Protein AF-A0A9D2MWC3-F1 (afdb_monomer)

Secondary structure (DSSP, 8-state):
-EEEEEEEEEETTEEEEEEEEEEEEEEEEETTEEEEEEEEEE-STTSPPTT----EEEETTTTEEEEGGGS-TTHHHHHHHHHHHHHHHHHHHHHHHHHHHHHHT-BTTB--HHHHHHHHHHHHHHHHHHHHIIIIIIHHHHHHHHHHHHHHHHHHTT-EEEEEEEEEEEEEEE-SSS-EEEEEEEEEEETTEEEEE--SS---GGG--TT-EEEEEEETTS-EEEPPPHHHHHHHHHHHHHHHHHHHHHHHHHHHHHHHHHHHHHHHHHHHHT-

Mean predicted aligned error: 12.88 Å

Structure (mmCIF, N/CA/C/O backbone):
data_AF-A0A9D2MWC3-F1
#
_entry.id   AF-A0A9D2MWC3-F1
#
loop_
_atom_site.group_PDB
_atom_site.id
_atom_site.type_symbol
_atom_site.label_atom_id
_atom_site.label_alt_id
_atom_site.label_comp_id
_atom_site.label_asym_id
_atom_site.label_entity_id
_atom_site.label_seq_id
_atom_site.pdbx_PDB_ins_code
_atom_site.Cartn_x
_atom_site.Cartn_y
_atom_site.Cartn_z
_atom_site.occupancy
_atom_site.B_iso_or_equiv
_atom_site.auth_seq_id
_atom_site.auth_comp_id
_atom_site.auth_asym_id
_atom_site.auth_atom_id
_atom_site.pdbx_PDB_model_num
ATOM 1 N N . MET A 1 1 ? 4.524 -9.991 21.545 1.00 63.03 1 MET A N 1
ATOM 2 C CA . MET A 1 1 ? 4.356 -8.546 21.293 1.00 63.03 1 MET A CA 1
ATOM 3 C C . MET A 1 1 ? 3.237 -8.062 22.177 1.00 63.03 1 MET A C 1
ATOM 5 O O . MET A 1 1 ? 2.115 -8.541 22.047 1.00 63.03 1 MET A O 1
ATOM 9 N N . GLU A 1 2 ? 3.573 -7.167 23.083 1.00 68.38 2 GLU A N 1
ATOM 10 C CA . GLU A 1 2 ? 2.651 -6.480 23.967 1.00 68.38 2 GLU A CA 1
ATOM 11 C C . GLU A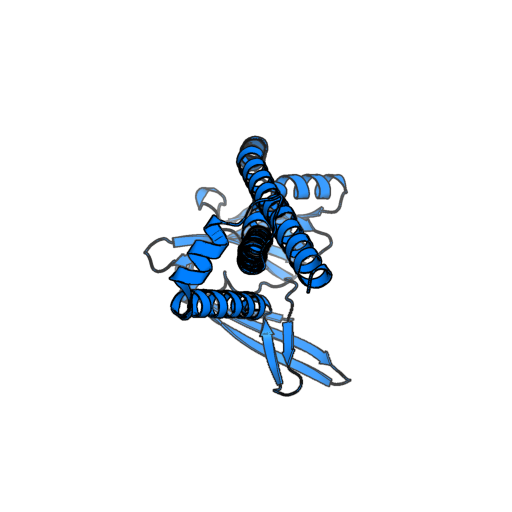 1 2 ? 2.556 -5.024 23.511 1.00 68.38 2 GLU A C 1
ATOM 13 O O . GLU A 1 2 ? 3.553 -4.422 23.114 1.00 68.38 2 GLU A O 1
ATOM 18 N N . VAL A 1 3 ? 1.337 -4.498 23.475 1.00 65.69 3 VAL A N 1
ATOM 19 C CA . VAL A 1 3 ? 1.057 -3.121 23.069 1.00 65.69 3 VAL A CA 1
ATOM 20 C C . VAL A 1 3 ? 0.290 -2.484 24.210 1.00 65.69 3 VAL A C 1
ATOM 22 O O . VAL A 1 3 ? -0.799 -2.949 24.552 1.00 65.69 3 VAL A O 1
ATOM 25 N N . GLU A 1 4 ? 0.866 -1.441 24.786 1.00 73.06 4 GLU A N 1
ATOM 26 C CA . GLU A 1 4 ? 0.263 -0.635 25.838 1.00 73.06 4 GLU A CA 1
ATOM 27 C C . GLU A 1 4 ? -0.046 0.750 25.277 1.00 73.06 4 GLU A C 1
ATOM 29 O O . GLU A 1 4 ? 0.846 1.465 24.826 1.00 73.06 4 GLU A O 1
ATOM 34 N N . THR A 1 5 ? -1.314 1.147 25.301 1.00 72.06 5 THR A N 1
ATOM 35 C CA . THR A 1 5 ? -1.744 2.477 24.855 1.00 72.06 5 THR A CA 1
ATOM 36 C C . THR A 1 5 ? -2.038 3.356 26.062 1.00 72.06 5 THR A C 1
ATOM 38 O O . THR A 1 5 ? -2.938 3.047 26.848 1.00 72.06 5 THR A O 1
ATOM 41 N N . ARG A 1 6 ? -1.329 4.477 26.193 1.00 75.62 6 ARG A N 1
ATOM 42 C CA . ARG A 1 6 ? -1.665 5.548 27.129 1.00 75.62 6 ARG A CA 1
ATOM 43 C C . ARG A 1 6 ? -2.612 6.517 26.427 1.00 75.62 6 ARG A C 1
ATOM 45 O O . ARG A 1 6 ? -2.217 7.233 25.513 1.00 75.62 6 ARG A O 1
ATOM 52 N N . LYS A 1 7 ? -3.867 6.518 26.870 1.00 78.25 7 LYS A N 1
ATOM 53 C CA . LYS A 1 7 ? -4.942 7.335 26.302 1.00 78.25 7 LYS A CA 1
ATOM 54 C C . LYS A 1 7 ? -5.104 8.628 27.080 1.00 78.25 7 LYS A C 1
ATOM 56 O O . LYS A 1 7 ? -5.228 8.589 28.306 1.00 78.25 7 LYS A O 1
ATOM 61 N N . THR A 1 8 ? -5.201 9.734 26.360 1.00 77.62 8 THR A N 1
ATOM 62 C CA . THR A 1 8 ? -5.578 11.028 26.926 1.00 77.62 8 THR A CA 1
ATOM 63 C C . THR A 1 8 ? -6.985 11.375 26.452 1.00 77.62 8 THR A C 1
ATOM 65 O O . THR A 1 8 ? -7.224 11.572 25.264 1.00 77.62 8 THR A O 1
ATOM 68 N N . TRP A 1 9 ? -7.940 11.399 27.382 1.00 74.75 9 TRP A N 1
ATOM 69 C CA . TRP A 1 9 ? -9.335 11.720 27.083 1.00 74.75 9 TRP A CA 1
ATOM 70 C C . TRP A 1 9 ? -9.514 13.235 27.010 1.00 74.75 9 TRP A C 1
ATOM 72 O O . TRP A 1 9 ? -9.138 13.940 27.946 1.00 74.75 9 TRP A O 1
ATOM 82 N N . SER A 1 10 ? -10.086 13.720 25.908 1.00 72.81 10 SER A N 1
ATOM 83 C CA . SER A 1 10 ? -10.536 15.112 25.799 1.00 72.81 10 SER A CA 1
ATOM 84 C C . SER A 1 10 ? -11.928 15.272 26.411 1.00 72.81 10 SER A C 1
ATOM 86 O O . SER A 1 10 ? -12.158 16.217 27.154 1.00 72.81 10 SER A O 1
ATOM 88 N N . ASP A 1 11 ? -12.822 14.310 26.149 1.00 77.94 11 ASP A N 1
ATOM 89 C CA . ASP A 1 11 ? -14.201 14.265 26.654 1.00 77.94 11 ASP A CA 1
ATOM 90 C C . ASP A 1 11 ? -14.565 12.843 27.116 1.00 77.94 11 ASP A C 1
ATOM 92 O O . ASP A 1 11 ? -13.809 11.895 26.903 1.00 77.94 11 ASP A O 1
ATOM 96 N N . SER A 1 12 ? -15.768 12.651 27.674 1.00 71.06 12 SER A N 1
ATOM 97 C CA . SER A 1 12 ? -16.275 11.337 28.113 1.00 71.06 12 SER A CA 1
ATOM 98 C C . SER A 1 12 ? -16.374 10.284 27.001 1.00 71.06 12 SER A C 1
ATOM 100 O O . SER A 1 12 ? -16.433 9.093 27.293 1.00 71.06 12 SER A O 1
ATOM 102 N N . THR A 1 13 ? -16.389 10.708 25.735 1.00 73.00 13 THR A N 1
ATOM 103 C CA . THR A 1 13 ? -16.504 9.830 24.561 1.00 73.00 13 THR A CA 1
ATOM 104 C C . THR A 1 13 ? -15.378 10.014 23.547 1.00 73.00 13 THR A C 1
ATOM 106 O O . THR A 1 13 ? -15.418 9.368 22.500 1.00 73.00 13 THR A O 1
ATOM 109 N N . THR A 1 14 ? -14.406 10.894 23.809 1.00 75.62 14 THR A N 1
ATOM 110 C CA . THR A 1 14 ? -13.428 11.337 22.803 1.00 75.62 14 THR A CA 1
ATOM 111 C C . THR A 1 14 ? -12.004 11.284 23.354 1.00 75.62 14 THR A C 1
ATOM 113 O O . THR A 1 14 ? -11.703 11.898 24.378 1.00 75.62 14 THR A O 1
ATOM 116 N N . ILE A 1 15 ? -11.126 10.568 22.656 1.00 79.94 15 ILE A N 1
ATOM 117 C CA . ILE A 1 15 ? -9.692 10.443 22.936 1.00 79.94 15 ILE A CA 1
ATOM 118 C C . ILE A 1 15 ? -8.931 11.345 21.967 1.00 79.94 15 ILE A C 1
ATOM 120 O O . ILE A 1 15 ? -9.164 11.283 20.762 1.00 79.94 15 ILE A O 1
ATOM 124 N N . ASP A 1 16 ? -8.013 12.146 22.496 1.00 77.56 16 ASP A N 1
ATOM 125 C CA . ASP A 1 16 ? -7.098 12.980 21.717 1.00 77.56 16 ASP A CA 1
ATOM 126 C C . ASP A 1 16 ? -5.868 12.139 21.329 1.00 77.56 16 ASP A C 1
ATOM 128 O O . ASP A 1 16 ? -5.108 11.698 22.202 1.00 77.56 16 ASP A O 1
ATOM 132 N N . ASP A 1 17 ? -5.705 11.857 20.034 1.00 76.88 17 ASP A N 1
ATOM 133 C CA . ASP A 1 17 ? -4.592 11.064 19.500 1.00 76.88 17 ASP A CA 1
ATOM 134 C C . ASP A 1 17 ? -3.254 11.782 19.702 1.00 76.88 17 ASP A C 1
ATOM 136 O O . ASP A 1 17 ? -2.291 11.158 20.140 1.00 76.88 17 ASP A O 1
ATOM 140 N N . ASP A 1 18 ? -3.206 13.098 19.484 1.00 71.94 18 ASP A N 1
ATOM 141 C CA . ASP A 1 18 ? -1.968 13.887 19.505 1.00 71.94 18 ASP A CA 1
ATOM 142 C C . ASP A 1 18 ? -1.357 13.955 20.914 1.00 71.94 18 ASP A C 1
ATOM 144 O O . ASP A 1 18 ? -0.142 14.092 21.083 1.00 71.94 18 ASP A O 1
ATOM 148 N N . ARG A 1 19 ? -2.197 13.809 21.945 1.00 72.31 19 ARG A N 1
ATOM 149 C CA . ARG A 1 19 ? -1.785 13.731 23.358 1.00 72.31 19 ARG A CA 1
ATOM 150 C C . ARG A 1 19 ? -1.676 12.307 23.897 1.00 72.31 19 ARG A C 1
ATOM 152 O O . ARG A 1 19 ? -1.378 12.132 25.084 1.00 72.31 19 ARG A O 1
ATOM 159 N N . SER A 1 20 ? -1.957 11.299 23.082 1.00 73.94 20 SER A N 1
ATOM 160 C CA . SER A 1 20 ? -1.870 9.892 23.469 1.00 73.94 20 SER A CA 1
ATOM 161 C C . SER A 1 20 ? -0.531 9.285 23.036 1.00 73.94 20 SER A C 1
ATOM 163 O O . SER A 1 20 ? 0.134 9.785 22.131 1.00 73.94 20 SER A O 1
ATOM 165 N N . SER A 1 21 ? -0.101 8.200 23.681 1.00 72.75 21 SER A N 1
ATOM 166 C CA . SER A 1 21 ? 1.115 7.476 23.283 1.00 72.75 21 SER A CA 1
ATOM 167 C C . SER A 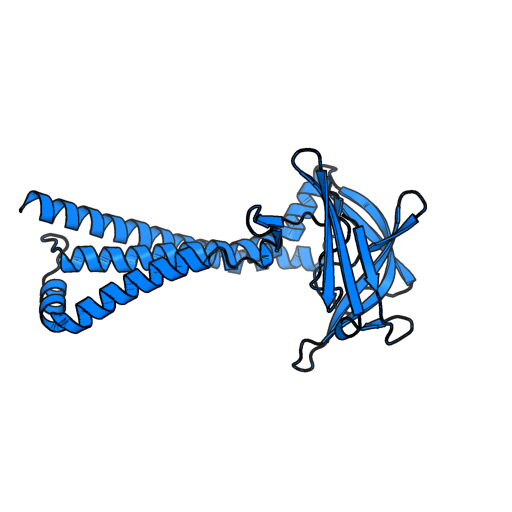1 21 ? 0.894 5.969 23.249 1.00 72.75 21 SER A C 1
ATOM 169 O O . SER A 1 21 ? 0.097 5.417 24.010 1.00 72.75 21 SER A O 1
ATOM 171 N N . THR A 1 22 ? 1.598 5.288 22.347 1.00 74.50 22 THR A N 1
ATOM 172 C CA . THR A 1 22 ? 1.550 3.828 22.216 1.00 74.50 22 THR A CA 1
ATOM 173 C C . THR A 1 22 ? 2.933 3.253 22.442 1.00 74.50 22 THR A C 1
ATOM 175 O O . THR A 1 22 ? 3.876 3.540 21.704 1.00 74.50 22 THR A O 1
ATOM 178 N N . CYS A 1 23 ? 3.060 2.411 23.458 1.00 71.06 23 CYS A N 1
ATOM 179 C CA . CYS A 1 23 ? 4.273 1.676 23.747 1.00 71.06 23 CYS A CA 1
ATOM 180 C C . CYS A 1 23 ? 4.154 0.257 23.196 1.00 71.06 23 CYS A C 1
ATOM 182 O O . CYS A 1 23 ? 3.228 -0.480 23.536 1.00 71.06 23 CYS A O 1
ATOM 184 N N . VAL A 1 24 ? 5.097 -0.133 22.343 1.00 72.12 24 VAL A N 1
ATOM 185 C CA . VAL A 1 24 ? 5.172 -1.491 21.806 1.00 72.12 24 VAL A CA 1
ATOM 186 C C . VAL A 1 24 ? 6.387 -2.176 22.407 1.00 72.12 24 VAL A C 1
ATOM 188 O O . VAL A 1 24 ? 7.522 -1.729 22.213 1.00 72.12 24 VAL A O 1
ATOM 191 N N . THR A 1 25 ? 6.135 -3.281 23.102 1.00 72.56 25 THR A N 1
ATOM 192 C CA . THR A 1 25 ? 7.156 -4.180 23.632 1.00 72.56 25 THR A CA 1
ATOM 193 C C . THR A 1 25 ? 7.148 -5.466 22.814 1.00 72.56 25 THR A C 1
ATOM 195 O O . THR A 1 25 ? 6.154 -6.192 22.728 1.00 72.56 25 THR A O 1
ATOM 198 N N . TRP A 1 26 ? 8.263 -5.766 22.165 1.00 70.06 26 TRP A N 1
ATOM 199 C CA . TRP A 1 26 ? 8.443 -6.981 21.392 1.00 70.06 26 TRP A CA 1
ATOM 200 C C . TRP A 1 26 ? 9.476 -7.867 22.054 1.00 70.06 26 TRP A C 1
ATOM 202 O O . TRP A 1 26 ? 10.582 -7.431 22.337 1.00 70.06 26 TRP A O 1
ATOM 212 N N . GLU A 1 27 ? 9.122 -9.125 22.252 1.00 74.06 27 GLU A N 1
ATOM 213 C CA . GLU A 1 27 ? 10.033 -10.140 22.746 1.00 74.06 27 GLU A CA 1
ATOM 214 C C . GLU A 1 27 ? 10.082 -11.251 21.713 1.00 74.06 27 GLU A C 1
ATOM 216 O O . GLU A 1 27 ? 9.030 -11.774 21.325 1.00 74.06 27 GLU A O 1
ATOM 221 N N . ALA A 1 28 ? 11.280 -11.612 21.258 1.00 71.44 28 ALA A N 1
ATOM 222 C CA . ALA A 1 28 ? 11.434 -12.852 20.516 1.00 71.44 28 ALA A CA 1
ATOM 223 C C . ALA A 1 28 ? 12.742 -13.574 20.813 1.00 71.44 28 ALA A C 1
ATOM 225 O O . ALA A 1 28 ? 13.774 -12.946 21.070 1.00 71.44 28 ALA A O 1
ATOM 226 N N . PRO A 1 29 ? 12.709 -14.911 20.722 1.00 71.25 29 PRO A N 1
ATOM 227 C CA . PRO A 1 29 ? 13.905 -15.719 20.812 1.00 71.25 29 PRO A CA 1
ATOM 228 C C . PRO A 1 29 ? 14.756 -15.554 19.546 1.00 71.25 29 PRO A C 1
ATOM 230 O O . PRO A 1 29 ? 14.305 -15.801 18.429 1.00 71.25 29 PRO A O 1
ATOM 233 N N . TRP A 1 30 ? 16.022 -15.190 19.726 1.00 70.31 30 TRP A N 1
ATOM 234 C CA . TRP A 1 30 ? 17.039 -15.147 18.682 1.00 70.31 30 TRP A CA 1
ATOM 235 C C . TRP A 1 30 ? 18.310 -15.841 19.171 1.00 70.31 30 TRP A C 1
ATOM 237 O O . TRP A 1 30 ? 18.898 -15.443 20.176 1.00 70.31 30 TRP A O 1
ATOM 247 N N . LYS A 1 31 ? 18.736 -16.902 18.469 1.00 71.50 31 LYS A N 1
ATOM 248 C CA . LYS A 1 31 ? 19.941 -17.698 18.792 1.00 71.50 31 LYS A CA 1
ATOM 249 C C . LYS A 1 31 ? 20.064 -18.066 20.287 1.00 71.50 31 LYS A C 1
ATOM 251 O O . LYS A 1 31 ? 21.125 -17.920 20.884 1.00 71.50 31 LYS A O 1
ATOM 256 N N . GLY A 1 32 ? 18.966 -18.517 20.902 1.00 72.81 32 GLY A N 1
ATOM 257 C CA . GLY A 1 32 ? 18.942 -18.944 22.309 1.00 72.81 32 GLY A CA 1
ATOM 258 C C . GLY A 1 32 ? 18.886 -17.814 23.347 1.00 72.81 32 GLY A C 1
ATOM 259 O O . GLY A 1 32 ? 18.995 -18.093 24.536 1.00 72.81 32 GLY A O 1
ATOM 260 N N . ARG A 1 33 ? 18.704 -16.551 22.932 1.00 70.12 33 ARG A N 1
ATOM 261 C CA . ARG A 1 33 ? 18.474 -15.399 23.821 1.00 70.12 33 ARG A CA 1
ATOM 262 C C . ARG A 1 33 ? 17.134 -14.745 23.506 1.00 70.12 33 ARG A C 1
ATOM 264 O O . ARG A 1 33 ? 16.781 -14.618 22.338 1.00 70.12 33 ARG A O 1
ATOM 271 N N . THR A 1 34 ? 16.405 -14.299 24.520 1.00 73.44 34 THR A N 1
ATOM 272 C CA . THR A 1 34 ? 15.185 -13.505 24.323 1.00 73.44 34 THR A CA 1
ATOM 273 C C . THR A 1 34 ? 15.583 -12.043 24.156 1.00 73.44 34 THR A C 1
ATOM 275 O O . THR A 1 34 ? 16.140 -11.446 25.074 1.00 73.44 34 THR A O 1
ATOM 278 N N . LEU A 1 35 ? 15.356 -11.478 22.972 1.00 67.94 35 LEU A N 1
ATOM 279 C CA . LEU A 1 35 ? 15.577 -10.058 22.713 1.00 67.94 35 LEU A CA 1
ATOM 280 C C . LEU A 1 35 ? 14.282 -9.304 23.004 1.00 67.94 35 LEU A C 1
ATOM 282 O O . LEU A 1 35 ? 13.276 -9.549 22.339 1.00 67.94 35 LEU A O 1
ATOM 286 N N . SER A 1 36 ? 14.325 -8.406 23.989 1.00 67.62 36 SER A N 1
ATOM 287 C CA . SER A 1 36 ? 13.240 -7.483 24.319 1.00 67.62 36 SER A CA 1
ATOM 288 C C . SER A 1 36 ? 13.510 -6.112 23.701 1.00 67.62 36 SER A C 1
ATOM 290 O O . SER A 1 36 ? 14.534 -5.485 23.981 1.00 67.62 36 SER A O 1
ATOM 292 N N . PHE A 1 37 ? 12.582 -5.619 22.895 1.00 71.75 37 PHE A N 1
ATOM 293 C CA . PHE A 1 37 ? 12.629 -4.308 22.268 1.00 71.75 37 PHE A CA 1
ATOM 294 C C . PHE A 1 37 ? 11.430 -3.487 22.722 1.00 71.75 37 PHE A C 1
ATOM 296 O O . PHE A 1 37 ? 10.298 -3.940 22.596 1.00 71.75 37 PHE A O 1
ATOM 303 N N . ARG A 1 38 ? 11.666 -2.273 23.218 1.00 74.75 38 ARG A N 1
ATOM 304 C CA . ARG A 1 38 ? 10.608 -1.339 23.615 1.00 74.75 38 ARG A CA 1
ATOM 305 C C . ARG A 1 38 ? 10.746 -0.057 22.807 1.00 74.75 38 ARG A C 1
ATOM 307 O O . ARG A 1 38 ? 11.829 0.526 22.783 1.00 74.75 38 ARG A O 1
ATOM 314 N N . LYS A 1 39 ? 9.672 0.378 22.150 1.00 73.50 39 LYS A N 1
ATOM 315 C CA . LYS A 1 39 ? 9.615 1.680 21.468 1.00 73.50 39 LYS A CA 1
ATOM 316 C C . LYS A 1 39 ? 8.298 2.360 21.781 1.00 73.50 39 LYS A C 1
ATOM 318 O O . LYS A 1 39 ? 7.235 1.747 21.696 1.00 73.50 39 LYS A O 1
ATOM 323 N N . GLU A 1 40 ? 8.401 3.617 22.180 1.00 72.19 40 GLU A N 1
ATOM 324 C CA . GLU A 1 40 ? 7.258 4.492 22.378 1.00 72.19 40 GLU A CA 1
ATOM 325 C C . GLU A 1 40 ? 7.043 5.309 21.111 1.00 72.19 40 GLU A C 1
ATOM 327 O O . GLU A 1 40 ? 7.990 5.853 20.535 1.00 72.19 40 GLU A O 1
ATOM 332 N N . TYR A 1 41 ? 5.796 5.349 20.670 1.00 71.00 41 TYR A N 1
ATOM 333 C CA . TYR A 1 41 ? 5.369 6.110 19.519 1.00 71.00 41 TYR A CA 1
ATOM 334 C C . TYR A 1 41 ? 4.359 7.182 19.954 1.00 71.00 41 TYR A C 1
ATOM 336 O O . TYR A 1 41 ? 3.486 6.888 20.780 1.00 71.00 41 TYR A O 1
ATOM 344 N N . PRO A 1 42 ? 4.450 8.409 19.410 1.00 70.31 42 PRO A N 1
ATOM 345 C CA . PRO A 1 42 ? 3.431 9.431 19.619 1.00 70.31 42 PRO A CA 1
ATOM 346 C C . PRO A 1 42 ? 2.156 9.049 18.857 1.00 70.31 42 PRO A C 1
ATOM 348 O O . PRO A 1 42 ? 2.231 8.656 17.691 1.00 70.31 42 PRO A O 1
ATOM 351 N N . GLY A 1 43 ? 1.002 9.137 19.514 1.00 70.31 43 GLY A N 1
ATOM 352 C CA . GLY A 1 43 ? -0.296 8.760 18.960 1.00 70.31 43 GLY A CA 1
ATOM 353 C C . GLY A 1 43 ? -0.686 7.293 19.143 1.00 70.31 43 GLY A C 1
ATOM 354 O O . GLY A 1 43 ? 0.076 6.447 19.626 1.00 70.31 43 GLY A O 1
ATOM 355 N N . ILE A 1 44 ? -1.910 6.978 18.746 1.00 69.00 44 ILE A N 1
ATOM 356 C CA . ILE A 1 44 ? -2.530 5.648 18.752 1.00 69.00 44 ILE A CA 1
ATOM 357 C C . ILE A 1 44 ? -2.841 5.212 17.317 1.00 69.00 44 ILE A C 1
ATOM 359 O O . ILE A 1 44 ? -2.544 4.075 16.954 1.00 69.00 44 ILE A O 1
ATOM 363 N N . VAL A 1 45 ? -3.379 6.104 16.481 1.00 67.50 45 VAL A N 1
ATOM 364 C CA . VAL A 1 45 ? -3.931 5.757 15.156 1.00 67.50 45 VAL A CA 1
ATOM 365 C C . VAL A 1 45 ? -2.882 5.229 14.173 1.00 67.50 45 VAL A C 1
ATOM 367 O O . VAL A 1 45 ? -3.123 4.248 13.471 1.00 67.50 45 VAL A O 1
ATOM 370 N N . GLU A 1 46 ? -1.721 5.880 14.079 1.00 64.81 46 GLU A N 1
ATOM 371 C CA . GLU A 1 46 ? -0.678 5.494 13.110 1.00 64.81 46 GLU A CA 1
ATOM 372 C C . GLU A 1 46 ? 0.241 4.376 13.603 1.00 64.81 46 GLU A C 1
ATOM 374 O O . GLU A 1 46 ? 1.070 3.865 12.835 1.00 64.81 46 GLU A O 1
ATOM 379 N N . ASN A 1 47 ? 0.072 3.990 14.866 1.00 67.62 47 ASN A N 1
ATOM 380 C CA . ASN A 1 47 ? 0.952 3.080 15.569 1.00 67.62 47 ASN A CA 1
ATOM 381 C C . ASN A 1 47 ? 0.392 1.661 15.598 1.00 67.62 47 ASN A C 1
ATOM 383 O O . ASN A 1 47 ? -0.799 1.441 15.375 1.00 67.62 47 ASN A O 1
ATOM 387 N N . PRO A 1 48 ? 1.260 0.662 15.815 1.00 62.31 48 PRO A N 1
ATOM 388 C CA . PRO A 1 48 ? 0.848 -0.716 15.653 1.00 62.31 48 PRO A CA 1
ATOM 389 C C . PRO A 1 48 ? -0.159 -1.135 16.722 1.00 62.31 48 PRO A C 1
ATOM 391 O O . PRO A 1 48 ? 0.097 -0.971 17.916 1.00 62.31 48 PRO A O 1
ATOM 394 N N . ALA A 1 49 ? -1.273 -1.728 16.293 1.00 63.47 49 ALA A N 1
ATOM 395 C CA . ALA A 1 49 ? -2.306 -2.211 17.195 1.00 63.47 49 ALA A CA 1
ATOM 396 C C . ALA A 1 49 ? -2.025 -3.647 17.664 1.00 63.47 49 ALA A C 1
ATOM 398 O O . ALA A 1 49 ? -1.258 -4.418 17.070 1.00 63.47 49 ALA A O 1
ATOM 399 N N . LYS A 1 50 ? -2.682 -4.044 18.756 1.00 62.19 50 LYS A N 1
ATOM 400 C CA . LYS A 1 50 ? -2.601 -5.410 19.278 1.00 62.19 50 LYS A CA 1
ATOM 401 C C . LYS A 1 50 ? -3.158 -6.399 18.242 1.00 62.19 50 LYS A C 1
ATOM 403 O O . LYS A 1 50 ? -4.309 -6.292 17.838 1.00 62.19 50 LYS A O 1
ATOM 408 N N . GLY A 1 51 ? -2.340 -7.372 17.830 1.00 55.94 51 GLY A N 1
ATOM 409 C CA . GLY A 1 51 ? -2.702 -8.380 16.819 1.00 55.94 51 GLY A CA 1
ATOM 410 C C . GLY A 1 51 ? -2.184 -8.096 15.404 1.00 55.94 51 GLY A C 1
ATOM 411 O O . GLY A 1 51 ? -2.279 -8.972 14.538 1.00 55.94 51 GLY A O 1
ATOM 412 N N . ASP A 1 52 ? -1.572 -6.933 15.162 1.00 59.94 52 ASP A N 1
ATOM 413 C CA . ASP A 1 52 ? -0.960 -6.646 13.867 1.00 59.94 52 ASP A CA 1
ATOM 414 C C . ASP A 1 52 ? 0.299 -7.485 13.625 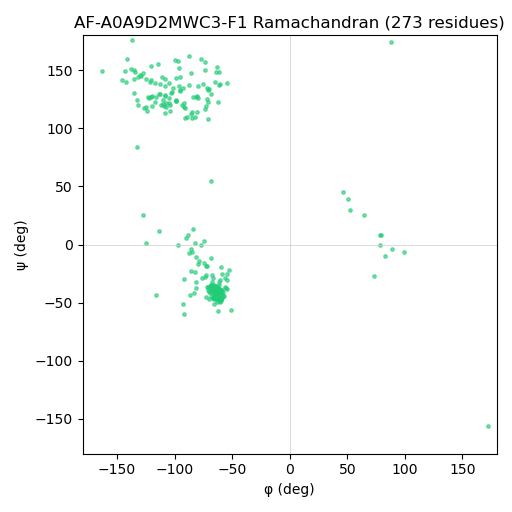1.00 59.94 52 ASP A C 1
ATOM 416 O O . ASP A 1 52 ? 1.192 -7.607 14.467 1.00 59.94 52 ASP A O 1
ATOM 420 N N . ARG A 1 53 ? 0.389 -8.061 12.420 1.00 58.38 53 ARG A N 1
ATOM 421 C CA . ARG A 1 53 ? 1.618 -8.701 11.939 1.00 58.38 53 ARG A CA 1
ATOM 422 C C . ARG A 1 53 ? 2.510 -7.644 11.323 1.00 58.38 53 ARG A C 1
ATOM 424 O O . ARG A 1 53 ? 2.238 -7.155 10.228 1.00 58.38 53 ARG A O 1
ATOM 431 N N . ILE A 1 54 ? 3.588 -7.345 12.024 1.00 62.69 54 ILE A N 1
ATOM 432 C CA . ILE A 1 54 ? 4.536 -6.316 11.643 1.00 62.69 54 ILE A CA 1
ATOM 433 C C . ILE A 1 54 ? 5.821 -6.985 11.177 1.00 62.69 54 ILE A C 1
ATOM 435 O O . ILE A 1 54 ? 6.400 -7.802 11.893 1.00 62.69 54 ILE A O 1
ATOM 439 N N . SER A 1 55 ? 6.289 -6.618 9.988 1.00 59.88 55 SER A N 1
ATOM 440 C CA . SER A 1 55 ? 7.614 -7.027 9.538 1.00 59.88 55 SER A CA 1
ATOM 441 C C . SER A 1 55 ? 8.667 -6.117 10.168 1.00 59.88 55 SER A C 1
ATOM 443 O O . SER A 1 55 ? 8.706 -4.916 9.889 1.00 59.88 55 SER A O 1
ATOM 445 N N . LEU A 1 56 ? 9.504 -6.697 11.023 1.00 64.44 56 LEU A N 1
ATOM 446 C CA . LEU A 1 56 ? 10.635 -6.029 11.659 1.00 64.44 56 LEU A CA 1
ATOM 447 C C . LEU A 1 56 ? 11.903 -6.327 10.867 1.00 64.44 56 LEU A C 1
ATOM 449 O O . LEU A 1 56 ? 12.142 -7.470 10.475 1.00 64.44 56 LEU A O 1
ATOM 453 N N . LEU A 1 57 ? 12.712 -5.298 10.646 1.00 66.56 57 LEU A N 1
ATOM 454 C CA . LEU A 1 57 ? 14.043 -5.437 10.080 1.00 66.56 57 LEU A CA 1
ATOM 455 C C . LEU A 1 57 ? 15.040 -5.276 11.227 1.00 66.56 57 LEU A C 1
ATOM 457 O O . LEU A 1 57 ? 15.090 -4.223 11.862 1.00 66.56 57 LEU A O 1
ATOM 461 N N . TYR A 1 58 ? 15.774 -6.344 11.528 1.00 68.56 58 TYR A N 1
ATOM 462 C CA . TYR A 1 58 ? 16.769 -6.374 12.595 1.00 68.56 58 TYR A CA 1
ATOM 463 C C . TYR A 1 58 ? 18.169 -6.377 11.986 1.00 68.56 58 TYR A C 1
ATOM 465 O O . TYR A 1 58 ? 18.496 -7.270 11.205 1.00 68.56 58 TYR A O 1
ATOM 473 N N . ASP A 1 59 ? 18.977 -5.382 12.345 1.00 72.38 59 ASP A N 1
ATOM 474 C CA . ASP A 1 59 ? 20.399 -5.324 12.026 1.00 72.38 59 ASP A CA 1
ATOM 475 C C . ASP A 1 59 ? 21.203 -5.975 13.171 1.00 72.38 59 ASP A C 1
ATOM 477 O O . ASP A 1 59 ? 21.303 -5.401 14.265 1.00 72.38 59 ASP A O 1
ATOM 481 N N . PRO A 1 60 ? 21.781 -7.169 12.943 1.00 62.09 60 PRO A N 1
ATOM 482 C CA . PRO A 1 60 ? 22.503 -7.910 13.969 1.00 62.09 60 PRO A CA 1
ATOM 483 C C . PRO A 1 60 ? 23.859 -7.290 14.329 1.00 62.09 60 PRO A C 1
ATOM 485 O O . PRO A 1 60 ? 24.390 -7.617 15.387 1.00 62.09 60 PRO A O 1
ATOM 488 N N . VAL A 1 61 ? 24.430 -6.423 13.483 1.00 69.94 61 VAL A N 1
ATOM 489 C CA . VAL A 1 61 ? 25.750 -5.814 13.728 1.00 69.94 61 VAL A CA 1
ATOM 490 C C . VAL A 1 61 ? 25.603 -4.555 14.581 1.00 69.94 61 VAL A C 1
ATOM 492 O O . VAL A 1 61 ? 26.341 -4.369 15.546 1.00 69.94 61 VAL A O 1
ATOM 495 N N . GLY A 1 62 ? 24.612 -3.714 14.272 1.00 65.88 62 GLY A N 1
ATOM 496 C CA . GLY A 1 62 ? 24.344 -2.477 15.009 1.00 65.88 62 GLY A CA 1
ATOM 497 C C . GLY A 1 62 ? 23.428 -2.623 16.229 1.00 65.88 62 GLY A C 1
ATOM 498 O O . GLY A 1 62 ? 23.236 -1.644 16.947 1.00 65.88 62 GLY A O 1
ATOM 499 N N . SER A 1 63 ? 22.819 -3.798 16.452 1.00 63.22 63 SER A N 1
ATOM 500 C CA . SER A 1 63 ? 21.709 -3.994 17.410 1.00 63.22 63 SER A CA 1
ATOM 501 C C . SER A 1 63 ? 20.555 -3.002 17.209 1.00 63.22 63 SER A C 1
ATOM 503 O O . SER A 1 63 ? 19.856 -2.628 18.152 1.00 63.22 63 SER A O 1
ATOM 505 N N . ARG A 1 64 ? 20.354 -2.561 15.964 1.00 65.00 64 ARG A N 1
ATOM 506 C CA . ARG A 1 64 ? 19.280 -1.644 15.585 1.00 65.00 64 ARG A CA 1
ATOM 507 C C . ARG A 1 64 ? 18.138 -2.443 14.993 1.00 65.00 64 ARG A C 1
ATOM 509 O O . ARG A 1 64 ? 18.343 -3.411 14.268 1.00 65.00 64 ARG A O 1
ATOM 516 N N . TRP A 1 65 ? 16.925 -2.018 15.284 1.00 66.50 65 TRP A N 1
ATOM 517 C CA . TRP A 1 65 ? 15.733 -2.579 14.680 1.00 66.50 65 TRP A CA 1
ATOM 518 C C . TRP A 1 65 ? 14.856 -1.437 14.188 1.00 66.50 65 TRP A C 1
ATOM 520 O O . TRP A 1 65 ? 14.802 -0.368 14.798 1.00 66.50 65 TRP A O 1
ATOM 530 N N . ALA A 1 66 ? 14.200 -1.658 13.058 1.00 62.31 66 ALA A N 1
ATOM 531 C CA . ALA A 1 66 ? 13.263 -0.715 12.476 1.00 62.31 66 ALA A CA 1
ATOM 532 C C . ALA A 1 66 ? 12.035 -1.468 11.969 1.00 62.31 66 ALA A C 1
ATOM 534 O O . ALA A 1 66 ? 12.109 -2.636 11.568 1.00 62.31 66 ALA A O 1
ATOM 535 N N . LEU A 1 67 ? 10.891 -0.791 11.961 1.00 63.06 67 LEU A N 1
ATOM 536 C CA . LEU A 1 67 ? 9.731 -1.290 11.232 1.00 63.06 67 LEU A CA 1
ATOM 537 C C . LEU A 1 67 ? 10.069 -1.290 9.738 1.00 63.06 67 LEU A C 1
ATOM 539 O O . LEU A 1 67 ? 10.627 -0.312 9.248 1.00 63.06 67 LEU A O 1
ATOM 543 N N . TRP A 1 68 ? 9.677 -2.312 8.969 1.00 58.88 68 TRP A N 1
ATOM 544 C CA . TRP A 1 68 ? 9.859 -2.259 7.506 1.00 58.88 68 TRP A CA 1
ATOM 545 C C . TRP A 1 68 ? 9.208 -0.992 6.930 1.00 58.88 68 TRP A C 1
ATOM 547 O O . TRP A 1 68 ? 9.804 -0.325 6.096 1.00 58.88 68 TRP A O 1
ATOM 557 N N . LYS A 1 69 ? 8.045 -0.573 7.447 1.00 56.91 69 LYS A N 1
ATOM 558 C CA . LYS A 1 69 ? 7.382 0.681 7.044 1.00 56.91 69 LYS A CA 1
ATOM 559 C C . LYS A 1 69 ? 8.273 1.929 7.218 1.00 56.91 69 LYS A C 1
ATOM 561 O O . LYS A 1 69 ? 8.117 2.879 6.461 1.00 56.91 69 LYS A O 1
ATOM 566 N N . GLU A 1 70 ? 9.211 1.918 8.168 1.00 54.66 70 GLU A N 1
ATOM 567 C CA . GLU A 1 70 ? 10.201 2.989 8.382 1.00 54.66 70 GLU A CA 1
ATOM 568 C C . GLU A 1 70 ? 11.408 2.866 7.431 1.00 54.66 70 GLU A C 1
ATOM 570 O O . GLU A 1 70 ? 12.070 3.858 7.123 1.00 54.66 70 GLU A O 1
ATOM 575 N N . VAL A 1 71 ? 11.688 1.665 6.917 1.00 57.31 71 VAL A N 1
ATOM 576 C CA . VAL A 1 71 ? 12.775 1.421 5.967 1.00 57.31 71 VAL A CA 1
ATOM 577 C C . VAL A 1 71 ? 12.306 1.773 4.558 1.00 57.31 71 VAL A C 1
ATOM 579 O O . VAL A 1 71 ? 11.512 1.069 3.927 1.00 57.31 71 VAL A O 1
ATOM 582 N N . ARG A 1 72 ? 12.864 2.863 4.029 1.00 60.94 72 ARG A N 1
ATOM 583 C CA . ARG A 1 72 ? 12.674 3.368 2.662 1.00 60.94 72 ARG A CA 1
ATOM 584 C C . ARG A 1 72 ? 13.303 2.445 1.594 1.00 60.94 72 ARG A C 1
ATOM 586 O O . ARG A 1 72 ? 14.101 2.881 0.776 1.00 60.94 72 ARG A O 1
ATOM 593 N N . SER A 1 73 ? 12.938 1.163 1.585 1.00 60.62 73 SER A N 1
ATOM 594 C CA . SER A 1 73 ? 13.530 0.084 0.765 1.00 60.62 73 SER A CA 1
ATOM 595 C C . SER A 1 73 ? 13.561 0.348 -0.747 1.00 60.62 73 SER A C 1
ATOM 597 O O . SER A 1 73 ? 14.427 -0.165 -1.446 1.00 60.62 73 SER A O 1
ATOM 599 N N . LEU A 1 74 ? 12.661 1.187 -1.260 1.00 67.31 74 LEU A N 1
ATOM 600 C CA . LEU A 1 74 ? 12.614 1.547 -2.678 1.00 67.31 74 LEU A CA 1
ATOM 601 C C . LEU A 1 74 ? 13.664 2.596 -3.080 1.00 67.31 74 LEU A C 1
ATOM 603 O O . LEU A 1 74 ? 13.914 2.762 -4.270 1.00 67.31 74 LEU A O 1
ATOM 607 N N . TRP A 1 75 ? 14.302 3.293 -2.131 1.00 71.69 75 TRP A N 1
ATOM 608 C CA . TRP A 1 75 ? 15.279 4.349 -2.434 1.00 71.69 75 TRP A CA 1
ATOM 609 C C . TRP A 1 75 ? 16.482 3.857 -3.223 1.00 71.69 75 TRP A C 1
ATOM 611 O O . TRP A 1 75 ? 17.012 4.610 -4.028 1.00 71.69 75 TRP A O 1
ATOM 621 N N . THR A 1 76 ? 16.893 2.604 -3.045 1.00 72.19 76 THR A N 1
ATOM 622 C CA . THR A 1 76 ? 17.986 2.032 -3.834 1.00 72.19 76 THR A CA 1
ATOM 623 C C . THR A 1 76 ? 17.615 1.958 -5.317 1.00 72.19 76 THR A C 1
ATOM 625 O O . THR A 1 76 ? 18.426 2.318 -6.162 1.00 72.19 76 THR A O 1
ATOM 628 N N . VAL A 1 77 ? 16.375 1.574 -5.643 1.00 72.31 77 VAL A N 1
ATOM 629 C CA . VAL A 1 77 ? 15.875 1.531 -7.030 1.00 72.31 77 VAL A CA 1
ATOM 630 C C . VAL A 1 77 ? 15.781 2.942 -7.611 1.00 72.31 77 VAL A C 1
ATOM 632 O O . VAL A 1 77 ? 16.267 3.189 -8.713 1.00 72.31 77 VAL A O 1
ATOM 635 N N . TRP A 1 78 ? 15.224 3.886 -6.846 1.00 76.62 78 TRP A N 1
ATOM 636 C CA . TRP A 1 78 ? 15.151 5.293 -7.253 1.00 76.62 78 TRP A CA 1
ATOM 637 C C . TRP A 1 78 ? 16.537 5.924 -7.425 1.00 76.62 78 TRP A C 1
ATOM 639 O O . TRP A 1 78 ? 16.739 6.695 -8.357 1.00 76.62 78 TRP A O 1
ATOM 649 N N . GLY A 1 79 ? 17.498 5.569 -6.571 1.00 81.56 79 GLY A N 1
ATOM 650 C CA . GLY A 1 79 ? 18.875 6.051 -6.630 1.00 81.56 79 GLY A CA 1
ATOM 651 C C . GLY A 1 79 ? 19.611 5.566 -7.876 1.00 81.56 79 GLY A C 1
ATOM 652 O O . GLY A 1 79 ? 20.223 6.375 -8.567 1.00 81.56 79 GLY A O 1
ATOM 653 N N . TRP A 1 80 ? 19.498 4.277 -8.216 1.00 78.38 80 TRP A N 1
ATOM 654 C CA . TRP A 1 80 ? 20.068 3.739 -9.457 1.00 78.38 80 TRP A CA 1
ATOM 655 C C . TRP A 1 80 ? 19.445 4.365 -10.703 1.00 78.38 80 TRP A C 1
ATOM 657 O O . TRP A 1 80 ? 20.161 4.713 -11.640 1.00 78.38 80 TRP A O 1
ATOM 667 N N . PHE A 1 81 ? 18.125 4.557 -10.702 1.00 78.62 81 PHE A N 1
ATOM 668 C CA . PHE A 1 81 ? 17.443 5.224 -11.806 1.00 78.62 81 PHE A CA 1
ATOM 669 C C . PHE A 1 81 ? 17.871 6.693 -11.942 1.00 78.62 81 PHE A C 1
ATOM 671 O O . PHE A 1 81 ? 18.186 7.142 -13.040 1.00 78.62 81 PHE A O 1
ATOM 678 N N . ALA A 1 82 ? 17.964 7.429 -10.831 1.00 80.25 82 ALA A N 1
ATOM 679 C CA . ALA A 1 82 ? 18.437 8.812 -10.825 1.00 80.25 82 ALA A CA 1
ATOM 680 C C . ALA A 1 82 ? 19.884 8.932 -11.325 1.00 80.25 82 ALA A C 1
ATOM 682 O O . ALA A 1 82 ? 20.189 9.853 -12.080 1.00 80.25 82 ALA A O 1
ATOM 683 N N . LEU A 1 83 ? 20.758 7.988 -10.960 1.00 84.38 83 LEU A N 1
ATOM 684 C CA . LEU A 1 83 ? 22.130 7.930 -11.464 1.00 84.38 83 LEU A CA 1
ATOM 685 C C . LEU A 1 83 ? 22.160 7.727 -12.984 1.00 84.38 83 LEU A C 1
ATOM 687 O O . LEU A 1 83 ? 22.868 8.444 -13.684 1.00 84.38 83 LEU A O 1
ATOM 691 N N . LEU A 1 84 ? 21.368 6.785 -13.496 1.00 81.75 84 LEU A N 1
ATOM 692 C CA . LEU A 1 84 ? 21.271 6.488 -14.924 1.00 81.75 84 LEU A CA 1
ATOM 693 C C . LEU A 1 84 ? 20.720 7.685 -15.722 1.00 81.75 84 LEU A C 1
ATOM 695 O O . LEU A 1 84 ? 21.284 8.042 -16.757 1.00 81.75 84 LEU A O 1
ATOM 699 N N . CYS A 1 85 ? 19.705 8.378 -15.200 1.00 79.31 85 CYS A N 1
ATOM 700 C CA . CYS A 1 85 ? 19.228 9.645 -15.763 1.00 79.31 85 CYS A CA 1
ATOM 701 C C . CYS A 1 85 ? 20.291 10.753 -15.698 1.00 79.31 85 CYS A C 1
ATOM 703 O O . CYS A 1 85 ? 20.422 11.529 -16.640 1.00 79.31 85 CYS A O 1
ATOM 705 N N . GLY A 1 86 ? 21.064 10.824 -14.610 1.00 78.38 86 GLY A N 1
ATOM 706 C CA . GLY A 1 86 ? 22.148 11.792 -14.443 1.00 78.38 86 GLY A CA 1
ATOM 707 C C . GLY A 1 86 ? 23.277 11.590 -15.452 1.00 78.38 86 GLY A C 1
ATOM 708 O O . GLY A 1 86 ? 23.727 12.557 -16.062 1.00 78.38 86 GLY A O 1
ATOM 709 N N . ILE A 1 87 ? 23.684 10.339 -15.687 1.00 80.62 87 ILE A N 1
ATOM 710 C CA . ILE A 1 87 ? 24.674 9.982 -16.714 1.00 80.62 87 ILE A CA 1
ATOM 711 C C . ILE A 1 87 ? 24.158 10.381 -18.098 1.00 80.62 87 ILE A C 1
ATOM 713 O O . ILE A 1 87 ? 24.875 11.038 -18.846 1.00 80.62 87 ILE A O 1
ATOM 717 N N . ALA A 1 88 ? 22.900 10.063 -18.414 1.00 76.31 88 ALA A N 1
ATOM 718 C CA . ALA A 1 88 ? 22.296 10.444 -19.686 1.00 76.31 88 ALA A CA 1
ATOM 719 C C . ALA A 1 88 ? 22.257 11.969 -19.878 1.00 76.31 88 ALA A C 1
ATOM 721 O O . ALA A 1 88 ? 22.688 12.470 -20.915 1.00 76.31 88 ALA A O 1
ATOM 722 N N . ALA A 1 89 ? 21.797 12.718 -18.871 1.00 78.50 89 ALA A N 1
ATOM 723 C CA . ALA A 1 89 ? 21.757 14.179 -18.910 1.00 78.50 89 ALA A CA 1
ATOM 724 C C . ALA A 1 89 ? 23.156 14.789 -19.087 1.00 78.50 89 ALA A C 1
ATOM 726 O O . ALA A 1 89 ? 23.324 15.738 -19.851 1.00 78.50 89 ALA A O 1
ATOM 727 N N . PHE A 1 90 ? 24.169 14.217 -18.434 1.00 77.75 90 PHE A N 1
ATOM 728 C CA . PHE A 1 90 ? 25.560 14.636 -18.588 1.00 77.75 90 PHE A CA 1
ATOM 729 C C . PHE A 1 90 ? 26.101 14.350 -19.998 1.00 77.75 90 PHE A C 1
ATOM 731 O O . PHE A 1 90 ? 26.759 15.204 -20.591 1.00 77.75 90 PHE A O 1
ATOM 738 N N . SER A 1 91 ? 25.769 13.197 -20.586 1.00 74.88 91 SER A N 1
ATOM 739 C CA . SER A 1 91 ? 26.111 12.878 -21.979 1.00 74.88 91 SER A CA 1
ATOM 740 C C . SER A 1 91 ? 25.451 13.838 -22.975 1.00 74.88 91 SER A C 1
ATOM 742 O O . SER A 1 91 ? 26.135 14.334 -23.871 1.00 74.88 91 SER A O 1
ATOM 744 N N . PHE A 1 92 ? 24.166 14.164 -22.787 1.00 74.12 92 PHE A N 1
ATOM 745 C CA . PHE A 1 92 ? 23.464 15.179 -23.586 1.00 74.12 92 PHE A CA 1
ATOM 746 C C . PHE A 1 92 ? 24.067 16.577 -23.421 1.00 74.12 92 PHE A C 1
ATOM 748 O O . PHE A 1 92 ? 24.121 17.334 -24.385 1.00 74.12 92 PHE A O 1
ATOM 755 N N . PHE A 1 93 ? 24.541 16.922 -22.224 1.00 75.38 93 PHE A N 1
ATOM 756 C CA . PHE A 1 93 ? 25.188 18.208 -21.977 1.00 75.38 93 PHE A CA 1
ATOM 757 C C . PHE A 1 93 ? 26.526 18.338 -22.719 1.00 75.38 93 PHE A C 1
ATOM 759 O O . PHE A 1 93 ? 26.820 19.399 -23.262 1.00 75.38 93 PHE A O 1
ATOM 766 N N . LEU A 1 94 ? 27.322 17.265 -22.775 1.00 76.69 94 LEU A N 1
ATOM 767 C CA . LEU A 1 94 ? 28.638 17.285 -23.420 1.00 76.69 94 LEU A CA 1
ATOM 768 C C . LEU A 1 94 ? 28.589 17.118 -24.948 1.00 76.69 94 LEU A C 1
ATOM 770 O O . LEU A 1 94 ? 29.372 17.759 -25.639 1.00 76.69 94 LEU A O 1
ATOM 774 N N . HIS A 1 95 ? 27.686 16.282 -25.475 1.00 74.88 95 HIS A N 1
ATOM 775 C CA . HIS A 1 95 ? 27.660 15.892 -26.899 1.00 74.88 95 HIS A CA 1
ATOM 776 C C . HIS A 1 95 ? 26.287 16.117 -27.556 1.00 74.88 95 HIS A C 1
ATOM 778 O O . HIS A 1 95 ? 25.920 15.443 -28.516 1.00 74.88 95 HIS A O 1
ATOM 784 N N . GLY A 1 96 ? 25.487 17.054 -27.039 1.00 70.31 96 GLY A N 1
ATOM 785 C CA . GLY A 1 96 ? 24.074 17.204 -27.405 1.00 70.31 96 GLY A CA 1
ATOM 786 C C . GLY A 1 96 ? 23.797 17.390 -28.899 1.00 70.31 96 GLY A C 1
ATOM 787 O O . GLY A 1 96 ? 22.819 16.843 -29.392 1.00 70.31 96 GLY A O 1
ATOM 788 N N . GLN A 1 97 ? 24.656 18.106 -29.631 1.00 72.31 97 GLN A N 1
ATOM 789 C CA . GLN A 1 97 ? 24.508 18.303 -31.082 1.00 72.31 97 GLN A CA 1
ATOM 790 C C . GLN A 1 97 ? 24.743 17.004 -31.869 1.00 72.31 97 GLN A C 1
ATOM 792 O O . GLN A 1 97 ? 23.938 16.670 -32.729 1.00 72.31 97 GLN A O 1
ATOM 797 N N . GLU A 1 98 ? 25.789 16.245 -31.531 1.00 71.38 98 GLU A N 1
ATOM 798 C CA . GLU A 1 98 ? 26.129 14.964 -32.173 1.00 71.38 98 GLU A CA 1
ATOM 799 C C . GLU A 1 98 ? 25.109 13.867 -31.846 1.00 71.38 98 GLU A C 1
ATOM 801 O O . GLU A 1 98 ? 24.774 13.030 -32.682 1.00 71.38 98 GLU A O 1
ATOM 806 N N . ILE A 1 99 ? 24.573 13.885 -30.624 1.00 66.94 99 ILE A N 1
ATOM 807 C CA . ILE A 1 99 ? 23.512 12.967 -30.204 1.00 66.94 99 ILE A CA 1
ATOM 808 C C . ILE A 1 99 ? 22.190 13.324 -30.894 1.00 66.94 99 ILE A C 1
ATOM 810 O O . ILE A 1 99 ? 21.440 12.423 -31.254 1.00 66.94 99 ILE A O 1
ATOM 814 N N . LEU A 1 100 ? 21.894 14.611 -31.106 1.00 69.38 100 LEU A N 1
ATOM 815 C CA . LEU A 1 100 ? 20.671 15.053 -31.781 1.00 69.38 100 LEU A CA 1
ATOM 816 C C . LEU A 1 100 ? 20.689 14.719 -33.277 1.00 69.38 100 LEU A C 1
ATOM 818 O O . LEU A 1 100 ? 19.675 14.264 -33.802 1.00 69.38 100 LEU A O 1
ATOM 822 N N . THR A 1 101 ? 21.828 14.899 -33.952 1.00 67.69 101 THR A N 1
ATOM 823 C CA . THR A 1 101 ? 21.986 14.478 -35.352 1.00 67.69 101 THR A CA 1
ATOM 824 C C . THR A 1 101 ? 21.902 12.960 -35.475 1.00 67.69 101 THR A C 1
ATOM 826 O O . THR A 1 101 ? 21.139 12.465 -36.299 1.00 67.69 101 THR A O 1
ATOM 829 N N . ALA A 1 102 ? 22.557 12.215 -34.579 1.00 67.50 102 ALA A N 1
ATOM 830 C CA . ALA A 1 102 ? 22.414 1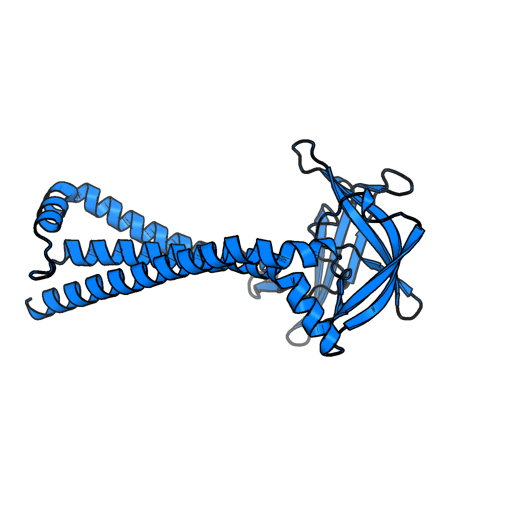0.763 -34.531 1.00 67.50 102 ALA A CA 1
ATOM 831 C C . ALA A 1 102 ? 20.965 10.325 -34.238 1.00 67.50 102 ALA A C 1
ATOM 833 O O . ALA A 1 102 ? 20.476 9.386 -34.854 1.00 67.50 102 ALA A O 1
ATOM 834 N N . LEU A 1 103 ? 20.230 10.998 -33.348 1.00 65.19 103 LEU A N 1
ATOM 835 C CA . LEU A 1 103 ? 18.810 10.692 -33.127 1.00 65.19 103 LEU A CA 1
ATOM 836 C C . LEU A 1 103 ? 17.943 11.012 -34.352 1.00 65.19 103 LEU A C 1
ATOM 838 O O . LEU A 1 103 ? 16.975 10.298 -34.595 1.00 65.19 103 LEU A O 1
ATOM 842 N N . SER A 1 104 ? 18.270 12.061 -35.111 1.00 66.94 104 SER A N 1
ATOM 843 C CA . SER A 1 104 ? 17.551 12.424 -36.340 1.00 66.94 104 SER A CA 1
ATOM 844 C C . SER A 1 104 ? 17.734 11.389 -37.452 1.00 66.94 104 SER A C 1
ATOM 846 O O . SER A 1 104 ? 16.813 11.173 -38.235 1.00 66.94 104 SER A O 1
ATOM 848 N N . ASP A 1 105 ? 18.896 10.738 -37.499 1.00 66.25 105 ASP A N 1
ATOM 849 C CA . ASP A 1 105 ? 19.203 9.675 -38.463 1.00 66.25 105 ASP A CA 1
ATOM 850 C C . ASP A 1 105 ? 18.721 8.288 -37.996 1.00 66.25 105 ASP A C 1
ATOM 852 O O . ASP A 1 105 ? 18.847 7.300 -38.724 1.00 66.25 105 ASP A O 1
ATOM 856 N N . TYR A 1 106 ? 18.163 8.182 -36.782 1.00 61.34 106 TYR A N 1
ATOM 857 C CA . TYR A 1 106 ? 17.653 6.921 -36.252 1.00 61.34 106 TYR A CA 1
ATOM 858 C C . TYR A 1 106 ? 16.369 6.508 -36.980 1.00 61.34 106 TYR A C 1
ATOM 860 O O . TYR A 1 106 ? 15.292 7.070 -36.773 1.00 61.34 106 TYR A O 1
ATOM 868 N N . THR A 1 107 ? 16.475 5.470 -37.807 1.00 62.38 107 THR A N 1
ATOM 869 C CA . THR A 1 107 ? 15.341 4.813 -38.465 1.00 62.38 107 THR A CA 1
ATOM 870 C C . THR A 1 107 ? 15.290 3.345 -38.054 1.00 62.38 107 THR A C 1
ATOM 872 O O . THR A 1 107 ? 16.310 2.748 -37.715 1.00 62.38 107 THR A O 1
ATOM 875 N N . VAL A 1 108 ? 14.099 2.737 -38.082 1.00 57.28 108 VAL A N 1
ATOM 876 C CA . VAL A 1 108 ? 13.909 1.315 -37.719 1.00 57.28 108 VAL A CA 1
ATOM 877 C C . VAL A 1 108 ? 14.758 0.382 -38.600 1.00 57.28 108 VAL A C 1
ATOM 879 O O . VAL A 1 108 ? 15.122 -0.706 -38.167 1.00 57.28 108 VAL A O 1
ATOM 882 N N . GLU A 1 109 ? 15.109 0.821 -39.811 1.00 61.75 109 GLU A N 1
ATOM 883 C CA . GLU A 1 109 ? 15.905 0.062 -40.781 1.00 61.75 109 GLU A CA 1
ATOM 884 C C . GLU A 1 109 ? 17.425 0.210 -40.585 1.00 61.75 109 GLU A C 1
ATOM 886 O O . GLU A 1 109 ? 18.171 -0.686 -40.974 1.00 61.75 109 GLU A O 1
ATOM 891 N N . VAL A 1 110 ? 17.899 1.292 -39.947 1.00 65.31 110 VAL A N 1
ATOM 892 C CA . VAL A 1 110 ? 19.326 1.529 -39.662 1.00 65.31 110 VAL A CA 1
ATOM 893 C C . VAL A 1 110 ? 19.491 1.947 -38.195 1.00 65.31 110 VAL A C 1
ATOM 895 O O . VAL A 1 110 ? 19.538 3.141 -37.881 1.00 65.31 110 VAL A O 1
ATOM 898 N N . PRO A 1 111 ? 19.556 0.984 -37.258 1.00 67.31 111 PRO A N 1
ATOM 899 C CA . PRO A 1 111 ? 19.679 1.311 -35.850 1.00 67.31 111 PRO A CA 1
ATOM 900 C C . PRO A 1 111 ? 21.082 1.847 -35.546 1.00 67.31 111 PRO A C 1
ATOM 902 O O . PRO A 1 111 ? 22.095 1.276 -35.952 1.00 67.31 111 PRO A O 1
ATOM 905 N N . ASN A 1 112 ? 21.136 2.940 -34.787 1.00 76.06 112 ASN A N 1
ATOM 906 C CA . ASN A 1 112 ? 22.372 3.519 -34.279 1.00 76.06 112 ASN A CA 1
ATOM 907 C C . ASN A 1 112 ? 22.442 3.424 -32.749 1.00 76.06 112 ASN A C 1
ATOM 909 O O . ASN A 1 112 ? 21.427 3.331 -32.052 1.00 76.06 112 ASN A O 1
ATOM 913 N N . LEU A 1 113 ? 23.668 3.435 -32.223 1.00 74.44 113 LEU A N 1
ATOM 914 C CA . LEU A 1 113 ? 23.921 3.264 -30.795 1.00 74.44 113 LEU A CA 1
ATOM 915 C C . LEU A 1 113 ? 23.265 4.369 -29.936 1.00 74.44 113 LEU A C 1
ATOM 917 O O . LEU A 1 113 ? 22.651 4.023 -28.925 1.00 74.44 113 LEU A O 1
ATOM 921 N N . PRO A 1 114 ? 23.305 5.667 -30.312 1.00 76.25 114 PRO A N 1
ATOM 922 C CA . PRO A 1 114 ? 22.657 6.724 -29.530 1.00 76.25 114 PRO A CA 1
ATOM 923 C C . PRO A 1 114 ? 21.130 6.580 -29.460 1.00 76.25 114 PRO A C 1
ATOM 925 O O . PRO A 1 114 ? 20.553 6.732 -28.383 1.00 76.25 114 PRO A O 1
ATOM 928 N N . GLY A 1 115 ? 20.474 6.224 -30.569 1.00 73.81 115 GLY A N 1
ATOM 929 C CA . GLY A 1 115 ? 19.032 5.977 -30.620 1.00 73.81 115 GLY A CA 1
ATOM 930 C C . GLY A 1 115 ? 18.620 4.724 -29.844 1.00 73.81 115 GLY A C 1
ATOM 931 O O . GLY A 1 115 ? 17.632 4.753 -29.106 1.00 73.81 115 GLY A O 1
ATOM 932 N N . ALA A 1 116 ? 19.415 3.651 -29.913 1.00 79.19 116 ALA A N 1
ATOM 933 C CA . ALA A 1 116 ? 19.194 2.441 -29.120 1.00 79.19 116 ALA A CA 1
ATOM 934 C C . ALA A 1 116 ? 19.329 2.708 -27.609 1.00 79.19 116 ALA A C 1
ATOM 936 O O . ALA A 1 116 ? 18.481 2.278 -26.824 1.00 79.19 116 ALA A O 1
ATOM 937 N N . LEU A 1 117 ? 20.344 3.475 -27.193 1.00 79.31 117 LEU A N 1
ATOM 938 C CA . LEU A 1 117 ? 20.514 3.892 -25.797 1.00 79.31 117 LEU A CA 1
ATOM 939 C C . LEU A 1 117 ? 19.364 4.795 -25.331 1.00 79.31 117 LEU A C 1
ATOM 941 O O . LEU A 1 117 ? 18.842 4.592 -24.236 1.00 79.31 117 LEU A O 1
ATOM 945 N N . PHE A 1 118 ? 18.912 5.736 -26.164 1.00 80.62 118 PHE A N 1
ATOM 946 C CA . PHE A 1 118 ? 17.764 6.592 -25.858 1.00 80.62 118 PHE A CA 1
ATOM 947 C C . PHE A 1 118 ? 16.465 5.790 -25.675 1.00 80.62 118 PHE A C 1
ATOM 949 O O . PHE A 1 118 ? 15.755 5.982 -24.683 1.00 80.62 118 PHE A O 1
ATOM 956 N N . CYS A 1 119 ? 16.191 4.827 -26.561 1.00 80.06 119 CYS A N 1
ATOM 957 C CA . CYS A 1 119 ? 15.070 3.896 -26.403 1.00 80.06 119 CYS A CA 1
ATOM 958 C C . CYS A 1 119 ? 15.197 3.076 -25.110 1.00 80.06 119 CYS A C 1
ATOM 960 O O . CYS A 1 119 ? 14.214 2.891 -24.393 1.00 80.06 119 CYS A O 1
ATOM 962 N N . GLY A 1 120 ? 16.413 2.649 -24.757 1.00 82.12 120 GLY A N 1
ATOM 963 C CA . GLY A 1 120 ? 16.685 1.919 -23.518 1.00 82.12 120 GLY A CA 1
ATOM 964 C C . GLY A 1 120 ? 16.380 2.744 -22.267 1.00 82.12 120 GLY A C 1
ATOM 965 O O . GLY A 1 120 ? 15.746 2.241 -21.338 1.00 82.12 120 GLY A O 1
ATOM 966 N N . LEU A 1 121 ? 16.758 4.027 -22.262 1.00 83.50 121 LEU A N 1
ATOM 967 C CA . LEU A 1 121 ? 16.458 4.968 -21.177 1.00 83.50 121 LEU A CA 1
ATOM 968 C C . LEU A 1 121 ? 14.948 5.201 -21.024 1.00 83.50 121 LEU A C 1
ATOM 970 O O . LEU A 1 121 ? 14.426 5.134 -19.908 1.00 83.50 121 LEU A O 1
ATOM 974 N N . LEU A 1 122 ? 14.231 5.425 -22.131 1.00 83.12 122 LEU A N 1
ATOM 975 C CA . LEU A 1 122 ? 12.772 5.579 -22.118 1.00 83.12 122 LEU A CA 1
ATOM 976 C C . LEU A 1 122 ? 12.069 4.302 -21.643 1.00 83.12 122 LEU A C 1
ATOM 978 O O . LEU A 1 122 ? 11.151 4.372 -20.822 1.00 83.12 122 LEU A O 1
ATOM 982 N N . GLY A 1 123 ? 12.526 3.136 -22.105 1.00 84.75 123 GLY A N 1
ATOM 983 C CA . GLY A 1 123 ? 12.015 1.836 -21.680 1.00 84.75 123 GLY A CA 1
ATOM 984 C C . GLY A 1 123 ? 12.240 1.575 -20.190 1.00 84.75 123 GLY A C 1
ATOM 985 O O . GLY A 1 123 ? 11.309 1.180 -19.486 1.00 84.75 123 GLY A O 1
ATOM 986 N N . ALA A 1 124 ? 13.435 1.882 -19.677 1.00 83.94 124 ALA A N 1
ATOM 987 C CA . ALA A 1 124 ? 13.743 1.805 -18.250 1.00 83.94 124 ALA A CA 1
ATOM 988 C C . ALA A 1 124 ? 12.873 2.768 -17.424 1.00 83.94 124 ALA A C 1
ATOM 990 O O . ALA A 1 124 ? 12.342 2.375 -16.384 1.00 83.94 124 ALA A O 1
ATOM 991 N N . GLY A 1 125 ? 12.659 3.996 -17.906 1.00 83.25 125 GLY A N 1
ATOM 992 C CA . GLY A 1 125 ? 11.758 4.963 -17.276 1.00 83.25 125 GLY A CA 1
ATOM 993 C C . GLY A 1 125 ? 10.314 4.467 -17.206 1.00 83.25 125 GLY A C 1
ATOM 994 O O . GLY A 1 125 ? 9.695 4.517 -16.143 1.00 83.25 125 GLY A O 1
ATOM 995 N N . CYS A 1 126 ? 9.800 3.900 -18.299 1.00 86.31 126 CYS A N 1
ATOM 996 C CA . CYS A 1 126 ? 8.469 3.293 -18.330 1.00 86.31 126 CYS A CA 1
ATOM 997 C C . CYS A 1 126 ? 8.370 2.077 -17.393 1.00 86.31 126 CYS A C 1
ATOM 999 O O . CYS A 1 126 ? 7.356 1.912 -16.712 1.00 86.31 126 CYS A O 1
ATOM 1001 N N . ALA A 1 127 ? 9.418 1.252 -17.293 1.00 85.06 127 ALA A N 1
ATOM 1002 C CA . ALA A 1 127 ? 9.454 0.098 -16.393 1.00 85.06 127 ALA A CA 1
ATOM 1003 C C . ALA A 1 127 ? 9.438 0.517 -14.914 1.00 85.06 127 ALA A C 1
ATOM 1005 O O . ALA A 1 127 ? 8.636 0.001 -14.132 1.00 85.06 127 ALA A O 1
ATOM 1006 N N . VAL A 1 128 ? 10.276 1.488 -14.531 1.00 85.25 128 VAL A N 1
ATOM 1007 C CA . VAL A 1 128 ? 10.310 2.041 -13.165 1.00 85.25 128 VAL A CA 1
ATOM 1008 C C . VAL A 1 128 ? 8.990 2.738 -12.838 1.00 85.25 128 VAL A C 1
ATOM 1010 O O . VAL A 1 128 ? 8.439 2.522 -11.758 1.00 85.25 128 VAL A O 1
ATOM 1013 N N . GLY A 1 129 ? 8.437 3.503 -13.784 1.00 83.12 129 GLY A N 1
ATOM 1014 C CA . GLY A 1 129 ? 7.126 4.137 -13.658 1.00 83.12 129 GLY A CA 1
ATOM 1015 C C . GLY A 1 129 ? 6.003 3.120 -13.448 1.00 83.12 129 GLY A C 1
ATOM 1016 O O . GLY A 1 129 ? 5.220 3.262 -12.512 1.00 83.12 129 GLY A O 1
ATOM 1017 N N . THR A 1 130 ? 5.975 2.046 -14.243 1.00 86.69 130 THR A N 1
ATOM 1018 C CA . THR A 1 130 ? 5.022 0.933 -14.085 1.00 86.69 130 THR A CA 1
ATOM 1019 C C . THR A 1 130 ? 5.165 0.284 -12.714 1.00 86.69 130 THR A C 1
ATOM 1021 O O . THR A 1 130 ? 4.175 0.080 -12.013 1.00 86.69 130 THR A O 1
ATOM 1024 N N . PHE A 1 131 ? 6.394 -0.020 -12.296 1.00 84.00 131 PHE A N 1
ATOM 1025 C CA . PHE A 1 131 ? 6.659 -0.652 -11.008 1.00 84.00 131 PHE A CA 1
ATOM 1026 C C . PHE A 1 131 ? 6.209 0.227 -9.836 1.00 84.00 131 PHE A C 1
ATOM 1028 O O . PHE A 1 131 ? 5.523 -0.252 -8.931 1.00 84.00 131 PHE A O 1
ATOM 1035 N N . ALA A 1 132 ? 6.536 1.520 -9.872 1.00 82.50 132 ALA A N 1
ATOM 1036 C CA . ALA A 1 132 ? 6.103 2.485 -8.871 1.00 82.50 132 ALA A CA 1
ATOM 1037 C C . ALA A 1 132 ? 4.575 2.615 -8.843 1.00 82.50 132 ALA A C 1
ATOM 1039 O O . ALA A 1 132 ? 3.968 2.552 -7.772 1.00 82.50 132 ALA A O 1
ATOM 1040 N N . PHE A 1 133 ? 3.948 2.722 -10.014 1.00 81.50 133 PHE A N 1
ATOM 1041 C CA . PHE A 1 133 ? 2.501 2.815 -10.147 1.00 81.50 133 PHE A CA 1
ATOM 1042 C C . PHE A 1 133 ? 1.798 1.573 -9.580 1.00 81.50 133 PHE A C 1
ATOM 1044 O O . PHE A 1 133 ? 0.862 1.693 -8.789 1.00 81.50 133 PHE A O 1
ATOM 1051 N N . VAL A 1 134 ? 2.290 0.371 -9.889 1.00 84.38 134 VAL A N 1
ATOM 1052 C CA . VAL A 1 134 ? 1.725 -0.881 -9.369 1.00 84.38 134 VAL A CA 1
ATOM 1053 C C . VAL A 1 134 ? 1.914 -1.003 -7.853 1.00 84.38 134 VAL A C 1
ATOM 1055 O O . VAL A 1 134 ? 0.969 -1.340 -7.136 1.00 84.38 134 VAL A O 1
ATOM 1058 N N . GLN A 1 135 ? 3.114 -0.718 -7.343 1.00 79.62 135 GLN A N 1
ATOM 1059 C CA . GLN A 1 135 ? 3.434 -0.889 -5.922 1.00 79.62 135 GLN A CA 1
ATOM 1060 C C . GLN A 1 135 ? 2.754 0.138 -5.018 1.00 79.62 135 GLN A C 1
ATOM 1062 O O . GLN A 1 135 ? 2.336 -0.208 -3.911 1.00 79.62 135 GLN A O 1
ATOM 1067 N N . VAL A 1 136 ? 2.664 1.391 -5.466 1.00 74.00 136 VAL A N 1
ATOM 1068 C CA . VAL A 1 136 ? 2.165 2.505 -4.651 1.00 74.00 136 VAL A CA 1
ATOM 1069 C C . VAL A 1 136 ? 0.669 2.708 -4.858 1.00 74.00 136 VAL A C 1
ATOM 1071 O O . VAL A 1 136 ? -0.078 2.753 -3.880 1.00 74.00 136 VAL A O 1
ATOM 1074 N N . PHE A 1 137 ? 0.225 2.802 -6.112 1.00 71.69 137 PHE A N 1
ATOM 1075 C CA . PHE A 1 137 ? -1.159 3.137 -6.440 1.00 71.69 137 PHE A CA 1
ATOM 1076 C C . PHE A 1 137 ? -2.018 1.886 -6.586 1.00 71.69 137 PHE A C 1
ATOM 1078 O O . PHE A 1 137 ? -2.948 1.691 -5.805 1.00 71.69 137 PHE A O 1
ATOM 1085 N N . LEU A 1 138 ? -1.683 0.985 -7.512 1.00 77.50 138 LEU A N 1
ATOM 1086 C CA . LEU A 1 138 ? -2.553 -0.153 -7.823 1.00 77.50 138 LEU A CA 1
ATOM 1087 C C . LEU A 1 138 ? -2.739 -1.087 -6.617 1.00 77.50 138 LEU A C 1
ATOM 1089 O O . LEU A 1 138 ? -3.853 -1.519 -6.335 1.00 77.50 138 LEU A O 1
ATOM 1093 N N . ARG A 1 139 ? -1.678 -1.354 -5.846 1.00 75.38 139 ARG A N 1
ATOM 1094 C CA . ARG A 1 139 ? -1.765 -2.167 -4.623 1.00 75.38 139 ARG A CA 1
ATOM 1095 C C . ARG A 1 139 ? -2.703 -1.562 -3.572 1.00 75.38 139 ARG A C 1
ATOM 1097 O O . ARG A 1 139 ? -3.414 -2.308 -2.897 1.00 75.38 139 ARG A O 1
ATOM 1104 N N . ARG A 1 140 ? -2.699 -0.235 -3.420 1.00 69.81 140 ARG A N 1
ATOM 1105 C CA . ARG A 1 140 ? -3.566 0.479 -2.473 1.00 69.81 140 ARG A CA 1
ATOM 1106 C C . ARG A 1 140 ? -5.016 0.483 -2.957 1.00 69.81 140 ARG A C 1
ATOM 1108 O O . ARG A 1 140 ? -5.911 0.150 -2.182 1.00 69.81 140 ARG A O 1
ATOM 1115 N N . GLU A 1 141 ? -5.231 0.773 -4.237 1.00 71.25 141 GLU A N 1
ATOM 1116 C CA . GLU A 1 141 ? -6.563 0.840 -4.844 1.00 71.25 141 GLU A CA 1
ATOM 1117 C C . GLU A 1 141 ? -7.234 -0.536 -4.949 1.00 71.25 141 GLU A C 1
ATOM 1119 O O . GLU A 1 141 ? -8.402 -0.671 -4.595 1.00 71.25 141 GLU A O 1
ATOM 1124 N N . ILE A 1 142 ? -6.502 -1.596 -5.315 1.00 71.81 142 ILE A N 1
ATOM 1125 C CA . ILE A 1 142 ? -7.029 -2.974 -5.294 1.00 71.81 142 ILE A CA 1
ATOM 1126 C C . ILE A 1 142 ? -7.508 -3.348 -3.886 1.00 71.81 142 ILE A C 1
ATOM 1128 O O . ILE A 1 142 ? -8.556 -3.974 -3.739 1.00 71.81 142 ILE A O 1
ATOM 1132 N N . HIS A 1 143 ? -6.766 -2.968 -2.841 1.00 66.44 143 HIS A N 1
ATOM 1133 C CA . HIS A 1 143 ? -7.182 -3.241 -1.466 1.00 66.44 143 HIS A CA 1
ATOM 1134 C C . HIS A 1 143 ? -8.439 -2.447 -1.076 1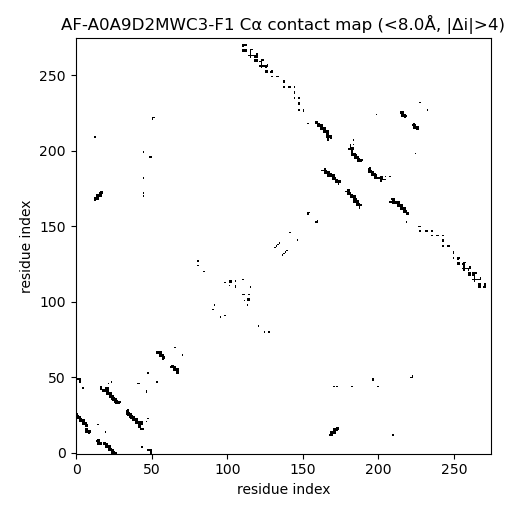.00 66.44 143 HIS A C 1
ATOM 1136 O O . HIS A 1 143 ? -9.319 -2.987 -0.407 1.00 66.44 143 HIS A O 1
ATOM 1142 N N . SER A 1 144 ? -8.530 -1.186 -1.503 1.00 68.06 144 SER A N 1
ATOM 1143 C CA . SER A 1 144 ? -9.680 -0.311 -1.246 1.00 68.06 144 SER A CA 1
ATOM 1144 C C . SER A 1 144 ? -10.948 -0.818 -1.944 1.00 68.06 144 SER A C 1
ATOM 1146 O O . SER A 1 144 ? -11.979 -1.034 -1.308 1.00 68.06 144 SER A O 1
ATOM 1148 N N . PHE A 1 145 ? -10.857 -1.104 -3.244 1.00 69.56 145 PHE A N 1
ATOM 1149 C CA . PHE A 1 145 ? -12.002 -1.493 -4.067 1.00 69.56 145 PHE A CA 1
ATOM 1150 C C . PHE A 1 145 ? -12.378 -2.970 -3.937 1.00 69.56 145 PHE A C 1
ATOM 1152 O O . PHE A 1 145 ? -13.555 -3.319 -4.023 1.00 69.56 145 PHE A O 1
ATOM 1159 N N . GLY A 1 146 ? -11.399 -3.845 -3.701 1.00 68.50 146 GLY A N 1
ATOM 1160 C CA . GLY A 1 146 ? -11.614 -5.278 -3.509 1.00 68.50 146 GLY A CA 1
ATOM 1161 C C . GLY A 1 146 ? -12.051 -5.658 -2.094 1.00 68.50 146 GLY A C 1
ATOM 1162 O O . GLY A 1 146 ? -12.464 -6.796 -1.888 1.00 68.50 146 GLY A O 1
ATOM 1163 N N . GLY A 1 147 ? -11.983 -4.740 -1.124 1.00 74.62 147 GLY A N 1
ATOM 1164 C CA . GLY A 1 147 ? -12.286 -4.999 0.289 1.00 74.62 147 GLY A CA 1
ATOM 1165 C C . GLY A 1 147 ? -13.636 -5.693 0.528 1.00 74.62 147 GLY A C 1
ATOM 1166 O O . GLY A 1 147 ? -13.641 -6.792 1.093 1.00 74.62 147 GLY A O 1
ATOM 1167 N N . PRO A 1 148 ? -14.771 -5.129 0.062 1.00 76.88 148 PRO A N 1
ATOM 1168 C CA . PRO A 1 148 ? -16.092 -5.737 0.250 1.00 76.88 148 PRO A CA 1
ATOM 1169 C C . PRO A 1 148 ? -16.225 -7.107 -0.428 1.00 76.88 148 PRO A C 1
ATOM 1171 O O . PRO A 1 148 ? -16.813 -8.028 0.136 1.00 76.88 148 PRO A O 1
ATOM 1174 N N . LEU A 1 149 ? -15.620 -7.268 -1.608 1.00 78.62 149 LEU A N 1
ATOM 1175 C CA . LEU A 1 149 ? -15.666 -8.504 -2.390 1.00 78.62 149 LEU A CA 1
ATOM 1176 C C . LEU A 1 149 ? -14.853 -9.616 -1.712 1.00 78.62 149 LEU A C 1
ATOM 1178 O O . LEU A 1 149 ? -15.358 -10.721 -1.508 1.00 78.62 149 LEU A O 1
ATOM 1182 N N . LEU A 1 150 ? -13.628 -9.307 -1.268 1.00 78.56 150 LEU A N 1
ATOM 1183 C CA . LEU A 1 150 ? -12.805 -10.217 -0.468 1.00 78.56 150 LEU A CA 1
ATOM 1184 C C . LEU A 1 150 ? -13.498 -10.601 0.838 1.00 78.56 150 LEU A C 1
ATOM 1186 O O . LEU A 1 150 ? -13.417 -11.758 1.249 1.00 78.56 150 LEU A O 1
ATOM 1190 N N . TRP A 1 151 ? -14.156 -9.649 1.500 1.00 81.88 151 TRP A N 1
ATOM 1191 C CA . TRP A 1 151 ? -14.923 -9.933 2.707 1.00 81.88 151 TRP A CA 1
ATOM 1192 C C . TRP A 1 151 ? -16.083 -10.892 2.414 1.00 81.88 151 TRP A C 1
ATOM 1194 O O . TRP A 1 151 ? -16.229 -11.890 3.116 1.00 81.88 151 TRP A O 1
ATOM 1204 N N . GLY A 1 152 ? -16.844 -10.655 1.339 1.00 81.00 152 GLY A N 1
ATOM 1205 C CA . GLY A 1 152 ? -17.939 -11.530 0.913 1.00 81.00 152 GLY A CA 1
ATOM 1206 C C . GLY A 1 152 ? -17.470 -12.955 0.615 1.00 81.00 152 GLY A C 1
ATOM 1207 O O . GLY A 1 152 ? -18.049 -13.909 1.131 1.00 81.00 152 GLY A O 1
ATOM 1208 N N . ILE A 1 153 ? -16.364 -13.105 -0.123 1.00 82.25 153 ILE A N 1
ATOM 1209 C CA . ILE A 1 153 ? -15.743 -14.412 -0.395 1.00 82.25 153 ILE A CA 1
ATOM 1210 C C . ILE A 1 153 ? -15.329 -15.102 0.912 1.00 82.25 153 ILE A C 1
ATOM 1212 O O . ILE A 1 153 ? -15.624 -16.279 1.109 1.00 82.25 153 ILE A O 1
ATOM 1216 N N . LYS A 1 154 ? -14.676 -14.385 1.835 1.00 83.19 154 LYS A N 1
ATOM 1217 C CA . LYS A 1 154 ? -14.268 -14.952 3.133 1.00 83.19 154 LYS A CA 1
ATOM 1218 C C . LYS A 1 154 ? -15.461 -15.371 3.986 1.00 83.19 154 LYS A C 1
ATOM 1220 O O . LYS A 1 154 ? -15.378 -16.399 4.655 1.00 83.19 154 LYS A O 1
ATOM 1225 N N . ARG A 1 155 ? -16.558 -14.607 3.951 1.00 82.25 155 ARG A N 1
ATOM 1226 C CA . ARG A 1 155 ? -17.801 -14.961 4.643 1.00 82.25 155 ARG A CA 1
ATOM 1227 C C . ARG A 1 155 ? -18.405 -16.238 4.075 1.00 82.25 155 ARG A C 1
ATOM 1229 O O . ARG A 1 155 ? -18.737 -17.133 4.841 1.00 82.25 155 ARG A O 1
ATOM 1236 N N . LEU A 1 156 ? -18.495 -16.339 2.748 1.00 82.88 156 LEU A N 1
ATOM 1237 C CA . LEU A 1 156 ? -19.017 -17.525 2.060 1.00 82.88 156 LEU A CA 1
ATOM 1238 C C . LEU A 1 156 ? -18.179 -18.778 2.341 1.00 82.88 156 LEU A C 1
ATOM 1240 O O . LEU A 1 156 ? -18.726 -19.866 2.472 1.00 82.88 156 LEU A O 1
ATOM 1244 N N . LEU A 1 157 ? -16.863 -18.620 2.492 1.00 84.56 157 LEU A N 1
ATOM 1245 C CA . LEU A 1 157 ? -15.947 -19.700 2.869 1.00 84.56 157 LEU A CA 1
ATOM 1246 C C . LEU A 1 157 ? -15.983 -20.049 4.372 1.00 84.56 157 LEU A C 1
ATOM 1248 O O . LEU A 1 157 ? -15.224 -20.914 4.807 1.00 84.56 157 LEU A O 1
ATOM 1252 N N . GLY A 1 158 ? -16.803 -19.373 5.185 1.00 79.81 158 GLY A N 1
ATOM 1253 C CA . GLY A 1 158 ? -16.862 -19.592 6.636 1.00 79.81 158 GLY A CA 1
ATOM 1254 C C . GLY A 1 158 ? -15.565 -19.218 7.364 1.00 79.81 158 GLY A C 1
ATOM 1255 O O . GLY A 1 158 ? -15.245 -19.776 8.408 1.00 79.81 158 GLY A O 1
ATOM 1256 N N . HIS A 1 159 ? -14.763 -18.312 6.797 1.00 83.81 159 HIS A N 1
ATOM 1257 C CA . HIS A 1 159 ? -13.478 -17.888 7.367 1.00 83.81 159 HIS A CA 1
ATOM 1258 C C . HIS A 1 159 ? -13.597 -16.691 8.322 1.00 83.81 159 HIS A C 1
ATOM 1260 O O . HIS A 1 159 ? -12.571 -16.154 8.743 1.00 83.81 159 HIS A O 1
ATOM 1266 N N . LEU A 1 160 ? -14.821 -16.247 8.613 1.00 81.12 160 LEU A N 1
ATOM 1267 C CA . LEU A 1 160 ? -15.094 -15.093 9.458 1.00 81.12 160 LEU A CA 1
ATOM 1268 C C . LEU A 1 160 ? -15.859 -15.523 10.705 1.00 81.12 160 LEU A C 1
ATOM 1270 O O . LEU A 1 160 ? -16.951 -16.076 10.598 1.00 81.12 160 LEU A O 1
ATOM 1274 N N . GLU A 1 161 ? -15.289 -15.227 11.864 1.00 83.69 161 GLU A N 1
ATOM 1275 C CA . GLU A 1 161 ? -15.948 -15.379 13.159 1.00 83.69 161 GLU A CA 1
ATOM 1276 C C . GLU A 1 161 ? -16.629 -14.063 13.540 1.00 83.69 161 GLU A C 1
ATOM 1278 O O . GLU A 1 161 ? -16.041 -12.988 13.396 1.00 83.69 161 GLU A O 1
ATOM 1283 N N . GLU A 1 162 ? -17.869 -14.140 14.014 1.00 85.50 162 GLU A N 1
ATOM 1284 C CA . GLU A 1 162 ? -18.630 -12.981 14.477 1.00 85.50 162 GLU A CA 1
ATOM 1285 C C . GLU A 1 162 ? -18.261 -12.669 15.934 1.00 85.50 162 GLU A C 1
ATOM 1287 O O . GLU A 1 162 ? -18.295 -13.539 16.803 1.00 85.50 162 GLU A O 1
ATOM 1292 N N . VAL A 1 163 ? -17.879 -11.420 16.195 1.00 83.06 163 VAL A N 1
ATOM 1293 C CA . VAL A 1 163 ? -17.485 -10.916 17.513 1.00 83.06 163 VAL A CA 1
ATOM 1294 C C . VAL A 1 163 ? -18.372 -9.726 17.849 1.00 83.06 163 VAL A C 1
ATOM 1296 O O . VAL A 1 163 ? -18.311 -8.687 17.189 1.00 83.06 163 VAL A O 1
ATOM 1299 N N . GLU A 1 164 ? -19.198 -9.859 18.884 1.00 84.88 164 GLU A N 1
ATOM 1300 C CA . GLU A 1 164 ? -19.981 -8.737 19.398 1.00 84.88 164 GLU A CA 1
ATOM 1301 C C . GLU A 1 164 ? -19.064 -7.731 20.097 1.00 84.88 164 GLU A C 1
ATOM 1303 O O . GLU A 1 164 ? -18.352 -8.062 21.049 1.00 84.88 164 GLU A O 1
ATOM 1308 N N . ALA A 1 165 ? -19.097 -6.488 19.628 1.00 85.56 165 ALA A N 1
ATOM 1309 C CA . ALA A 1 165 ? -18.320 -5.393 20.179 1.00 85.56 165 ALA A CA 1
ATOM 1310 C C . ALA A 1 165 ? -19.217 -4.197 20.506 1.00 85.56 165 ALA A C 1
ATOM 1312 O O . ALA A 1 165 ? -20.208 -3.929 19.832 1.00 85.56 165 ALA A O 1
ATOM 1313 N N . THR A 1 166 ? -18.862 -3.445 21.539 1.00 85.81 166 THR A N 1
ATOM 1314 C CA . THR A 1 166 ? -19.545 -2.209 21.927 1.00 85.81 166 THR A CA 1
ATOM 1315 C C . THR A 1 166 ? -18.705 -1.024 21.476 1.00 85.81 166 THR A C 1
ATOM 1317 O O . THR A 1 166 ? -17.502 -0.996 21.717 1.00 85.81 166 THR A O 1
ATOM 1320 N N . CYS A 1 167 ? -19.310 -0.048 20.802 1.00 83.88 167 CYS A N 1
ATOM 1321 C CA . CYS A 1 167 ? -18.618 1.198 20.471 1.00 83.88 167 CYS A CA 1
ATOM 1322 C C . CYS A 1 167 ? -18.492 2.040 21.747 1.00 83.88 167 CYS A C 1
ATOM 1324 O O . CYS A 1 167 ? -19.508 2.437 22.303 1.00 83.88 167 CYS A O 1
ATOM 1326 N N . GLU A 1 168 ? -17.286 2.326 22.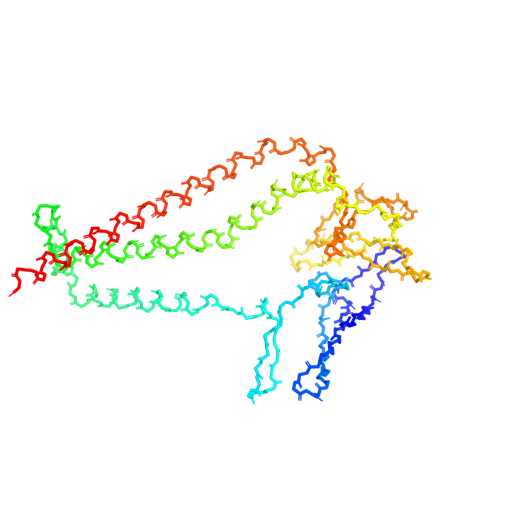228 1.00 83.06 168 GLU A N 1
ATOM 1327 C CA . GLU A 1 168 ? -17.086 3.098 23.469 1.00 83.06 168 GLU A CA 1
ATOM 1328 C C . GLU A 1 168 ? -16.952 4.595 23.213 1.00 83.06 168 GLU A C 1
ATOM 1330 O O . GLU A 1 168 ? -17.337 5.404 24.052 1.00 83.06 168 GLU A O 1
ATOM 1335 N N . GLY A 1 169 ? -16.437 4.976 22.046 1.00 84.12 169 GLY A N 1
ATOM 1336 C CA . GLY A 1 169 ? -16.157 6.373 21.749 1.00 84.12 169 GLY A CA 1
ATOM 1337 C C . GLY A 1 169 ? -15.396 6.563 20.447 1.00 84.12 169 GLY A C 1
ATOM 1338 O O . GLY A 1 169 ? -15.440 5.711 19.558 1.00 84.12 169 GLY A O 1
ATOM 1339 N N . TRP A 1 170 ? -14.699 7.688 20.354 1.00 82.69 170 TRP A N 1
ATOM 1340 C CA . TRP A 1 170 ? -13.959 8.130 19.179 1.00 82.69 170 TRP A CA 1
ATOM 1341 C C . TRP A 1 170 ? -12.530 8.512 19.553 1.00 82.69 170 TRP A C 1
ATOM 1343 O O . TRP A 1 170 ? -12.290 9.050 20.627 1.00 82.69 170 TRP A O 1
ATOM 1353 N N . ILE A 1 171 ? -11.592 8.249 18.655 1.00 80.12 171 ILE A N 1
ATOM 1354 C CA . ILE A 1 171 ? -10.225 8.758 18.683 1.00 80.12 171 ILE A CA 1
ATOM 1355 C C . ILE A 1 171 ? -10.149 9.845 17.617 1.00 80.12 171 ILE A C 1
ATOM 1357 O O . ILE A 1 171 ? -10.519 9.606 16.463 1.00 80.12 171 ILE A O 1
ATOM 1361 N N . GLU A 1 172 ? -9.715 11.033 18.003 1.00 82.75 172 GLU A N 1
ATOM 1362 C CA . GLU A 1 172 ? -9.558 12.173 17.112 1.00 82.75 172 GLU A CA 1
ATOM 1363 C C . GLU A 1 172 ? -8.097 12.467 16.876 1.00 82.75 172 GLU A C 1
ATOM 1365 O O . GLU A 1 172 ? -7.326 12.621 17.818 1.00 82.75 172 GLU A O 1
ATOM 1370 N N . LYS A 1 173 ? -7.748 12.569 15.599 1.00 77.94 173 LYS A N 1
ATOM 1371 C CA . LYS A 1 173 ? -6.428 12.974 15.154 1.00 77.94 173 LYS A CA 1
ATOM 1372 C C . LYS A 1 173 ? -6.529 14.289 14.392 1.00 77.94 173 LYS A C 1
ATOM 1374 O O . LYS A 1 173 ? -7.325 14.381 13.453 1.00 77.94 173 LYS A O 1
ATOM 1379 N N . GLY A 1 174 ? -5.736 15.283 14.783 1.00 69.50 174 GLY A N 1
ATOM 1380 C CA . GLY A 1 174 ? -5.582 16.515 14.021 1.00 69.50 174 GLY A CA 1
ATOM 1381 C C . GLY A 1 174 ? -4.597 16.317 12.872 1.00 69.50 174 GLY A C 1
ATOM 1382 O O . GLY A 1 174 ? -3.462 15.903 13.083 1.00 69.50 174 GLY A O 1
ATOM 1383 N N . ASP A 1 175 ? -4.988 16.660 11.646 1.00 67.56 175 ASP A N 1
ATOM 1384 C CA . ASP A 1 175 ? -4.089 16.566 10.482 1.00 67.56 175 ASP A CA 1
ATOM 1385 C C . ASP A 1 175 ? -3.172 17.806 10.339 1.00 67.56 175 ASP A C 1
ATOM 1387 O O . ASP A 1 175 ? -2.566 18.029 9.295 1.00 67.56 175 ASP A O 1
ATOM 1391 N N . GLY A 1 176 ? -3.072 18.655 11.373 1.00 57.88 176 GLY A N 1
ATOM 1392 C CA . GLY A 1 176 ? -2.269 19.889 11.382 1.00 57.88 176 GLY A CA 1
ATOM 1393 C C . GLY A 1 176 ? -2.846 21.050 10.554 1.00 57.88 176 GLY A C 1
ATOM 1394 O O . GLY A 1 176 ? -2.651 22.207 10.915 1.00 57.88 176 GLY A O 1
ATOM 1395 N N . GLU A 1 177 ? -3.627 20.760 9.508 1.00 64.75 177 GLU A N 1
ATOM 1396 C CA . GLU A 1 177 ? -4.324 21.742 8.651 1.00 64.75 177 GLU A CA 1
ATOM 1397 C C . GLU A 1 177 ? -5.724 22.141 9.171 1.00 64.75 177 GLU A C 1
ATOM 1399 O O . GLU A 1 177 ? -6.482 22.833 8.495 1.00 64.75 177 GLU A O 1
ATOM 1404 N N . GLY A 1 178 ? -6.085 21.714 10.386 1.00 60.38 178 GLY A N 1
ATOM 1405 C CA . GLY A 1 178 ? -7.375 22.017 11.020 1.00 60.38 178 GLY A CA 1
ATOM 1406 C C . GLY A 1 178 ? -8.503 21.025 10.708 1.00 60.38 178 GLY A C 1
ATOM 1407 O O . GLY A 1 178 ? -9.582 21.140 11.291 1.00 60.38 178 GLY A O 1
ATOM 1408 N N . SER A 1 179 ? -8.277 20.025 9.849 1.00 69.12 179 SER A N 1
ATOM 1409 C CA . SER A 1 179 ? -9.178 18.875 9.716 1.00 69.12 179 SER A CA 1
ATOM 1410 C C . SER A 1 179 ? -8.941 17.860 10.833 1.00 69.12 179 SER A C 1
ATOM 1412 O O . SER A 1 179 ? -7.802 17.538 11.173 1.00 69.12 179 SER A O 1
ATOM 1414 N N . VAL A 1 180 ? -10.039 17.349 11.394 1.00 74.25 180 VAL A N 1
ATOM 1415 C CA . VAL A 1 180 ? -10.021 16.317 12.433 1.00 74.25 180 VAL A CA 1
ATOM 1416 C C . VAL A 1 180 ? -10.522 15.006 11.843 1.00 74.25 180 VAL A C 1
ATOM 1418 O O . VAL A 1 180 ? -11.662 14.899 11.380 1.00 74.25 180 VAL A O 1
ATOM 1421 N N . SER A 1 181 ? -9.659 14.001 11.875 1.00 80.69 181 SER A N 1
ATOM 1422 C CA . SER A 1 181 ? -9.946 12.641 11.444 1.00 80.69 181 SER A CA 1
ATOM 1423 C C . SER A 1 181 ? -10.439 11.816 12.639 1.00 80.69 181 SER A C 1
ATOM 1425 O O . SER A 1 181 ? -9.716 11.640 13.617 1.00 80.69 181 SER A O 1
ATOM 1427 N N . SER A 1 182 ? -11.676 11.306 12.575 1.00 79.75 182 SER A N 1
ATOM 1428 C CA . SER A 1 182 ? -12.284 10.516 13.659 1.00 79.75 182 SER A CA 1
ATOM 1429 C C . SER A 1 182 ? -12.245 9.006 13.385 1.00 79.75 182 SER A C 1
ATOM 1431 O O . SER A 1 182 ? -12.641 8.538 12.310 1.00 79.75 182 SER A O 1
ATOM 1433 N N . TYR A 1 183 ? -11.853 8.233 14.398 1.00 81.31 183 TYR A N 1
ATOM 1434 C CA . TYR A 1 183 ? -11.779 6.769 14.380 1.00 81.31 183 TYR A CA 1
ATOM 1435 C C . TYR A 1 183 ? -12.628 6.183 15.517 1.00 81.31 183 TYR A C 1
ATOM 1437 O O . TYR A 1 183 ? -12.458 6.588 16.661 1.00 81.31 183 TYR A O 1
ATOM 1445 N N . PRO A 1 184 ? -13.557 5.251 15.263 1.00 81.50 184 PRO A N 1
ATOM 1446 C CA . PRO A 1 184 ? -14.386 4.672 16.317 1.00 81.50 184 PRO A CA 1
ATOM 1447 C C . PRO 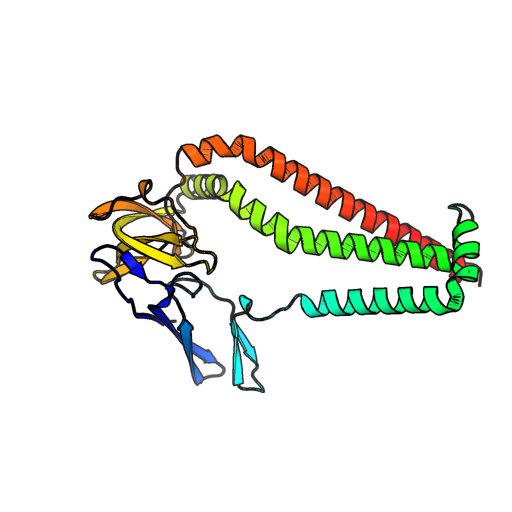A 1 184 ? -13.587 3.669 17.161 1.00 81.50 184 PRO A C 1
ATOM 1449 O O . PRO A 1 184 ? -12.850 2.840 16.630 1.00 81.50 184 PRO A O 1
ATOM 1452 N N . LEU A 1 185 ? -13.766 3.708 18.477 1.00 82.94 185 LEU A N 1
ATOM 1453 C CA . LEU A 1 185 ? -13.188 2.752 19.416 1.00 82.94 185 LEU A CA 1
ATOM 1454 C C . LEU A 1 185 ? -14.228 1.689 19.777 1.00 82.94 185 LEU A C 1
ATOM 1456 O O . LEU A 1 185 ? -15.303 2.016 20.280 1.00 82.94 185 LEU A O 1
ATOM 1460 N N . PHE A 1 186 ? -13.889 0.421 19.578 1.00 83.88 186 PHE A N 1
ATOM 1461 C CA . PHE A 1 186 ? -14.710 -0.725 19.952 1.00 83.88 186 PHE A CA 1
ATOM 1462 C C . PHE A 1 186 ? -14.078 -1.503 21.103 1.00 83.88 186 PHE A C 1
ATOM 1464 O O . PHE A 1 186 ? -12.861 -1.676 21.151 1.00 83.88 186 PHE A O 1
ATOM 1471 N N . SER A 1 187 ? -14.904 -2.034 21.998 1.00 83.62 187 SER A N 1
ATOM 1472 C CA . SER A 1 187 ? -14.498 -2.978 23.034 1.00 83.62 187 SER A CA 1
ATOM 1473 C C . SER A 1 187 ? -15.263 -4.289 22.903 1.00 83.62 187 SER A C 1
ATOM 1475 O O . SER A 1 187 ? -16.458 -4.305 22.615 1.00 83.62 187 SER A O 1
ATOM 1477 N N . PHE A 1 188 ? -14.582 -5.411 23.102 1.00 84.06 188 PHE A N 1
ATOM 1478 C CA . PHE A 1 188 ? -15.198 -6.737 23.113 1.00 84.06 188 PHE A CA 1
ATOM 1479 C C . PHE A 1 188 ? -14.567 -7.611 24.198 1.00 84.06 188 PHE A C 1
ATOM 1481 O O . PHE A 1 188 ? -13.478 -7.325 24.701 1.00 84.06 188 PHE A O 1
ATOM 1488 N N . LEU A 1 189 ? -15.277 -8.664 24.598 1.00 80.50 189 LEU A N 1
ATOM 1489 C CA . LEU A 1 189 ? -14.788 -9.626 25.582 1.00 80.50 189 LEU A CA 1
ATOM 1490 C C . LEU A 1 189 ? -14.089 -10.778 24.867 1.00 80.50 189 LEU A C 1
ATOM 1492 O O . LEU A 1 189 ? -14.694 -11.481 24.063 1.00 80.50 189 LEU A O 1
ATOM 1496 N N . GLU A 1 190 ? -12.821 -10.994 25.194 1.00 78.75 190 GLU A N 1
ATOM 1497 C CA . GLU A 1 190 ? -12.023 -12.101 24.682 1.00 78.75 190 GLU A CA 1
ATOM 1498 C C . GLU A 1 190 ? -11.407 -12.862 25.853 1.00 78.75 190 GLU A C 1
ATOM 1500 O O . GLU A 1 190 ? -10.642 -12.307 26.646 1.00 78.75 190 GLU A O 1
ATOM 1505 N N . SER A 1 191 ? -11.780 -14.136 26.001 1.00 75.12 191 SER A N 1
ATOM 1506 C CA . SER A 1 191 ? -11.302 -15.006 27.088 1.00 75.12 191 SER A CA 1
ATOM 1507 C C . SER A 1 191 ? -11.448 -14.376 28.486 1.00 75.12 191 SER A C 1
ATOM 1509 O O . SER A 1 191 ? -10.556 -14.478 29.326 1.00 75.12 191 SER A O 1
ATOM 1511 N N . GLY A 1 192 ? -12.561 -13.666 28.717 1.00 72.50 192 GLY A N 1
ATOM 1512 C CA . GLY A 1 192 ? -12.869 -12.987 29.982 1.00 72.50 192 GLY A CA 1
ATOM 1513 C C . GLY A 1 192 ? -12.148 -11.652 30.206 1.00 72.50 192 GLY A C 1
ATOM 1514 O O . GLY A 1 192 ? -12.382 -11.007 31.226 1.00 72.50 192 GLY A O 1
ATOM 1515 N N . LYS A 1 193 ? -11.301 -11.202 29.270 1.00 78.44 193 LYS A N 1
ATOM 1516 C CA . LYS A 1 193 ? -10.653 -9.885 29.316 1.00 78.44 193 LYS A CA 1
ATOM 1517 C C . LYS A 1 193 ? -11.303 -8.939 28.313 1.00 78.44 193 LYS A C 1
ATOM 1519 O O . LYS A 1 193 ? -11.600 -9.319 27.185 1.00 78.44 193 LYS A O 1
ATOM 1524 N N . LYS A 1 194 ? -11.498 -7.687 28.723 1.00 79.19 194 LYS A N 1
ATOM 1525 C CA . LYS A 1 194 ? -11.934 -6.615 27.828 1.00 79.19 194 LYS A CA 1
ATOM 1526 C C . LYS A 1 194 ? -10.767 -6.238 26.914 1.00 79.19 194 LYS A C 1
ATOM 1528 O O . LYS A 1 194 ? -9.708 -5.843 27.401 1.00 79.19 194 LYS A O 1
ATOM 1533 N N . VAL A 1 195 ? -10.954 -6.398 25.610 1.00 79.38 195 VAL A N 1
ATOM 1534 C CA . VAL A 1 195 ? -9.992 -6.018 24.573 1.00 79.38 195 VAL A CA 1
ATOM 1535 C C . VAL A 1 195 ? -10.579 -4.863 23.782 1.00 79.38 195 VAL A C 1
ATOM 1537 O O . VAL A 1 195 ? -11.769 -4.841 23.479 1.00 79.38 195 VAL A O 1
ATOM 1540 N N . GLU A 1 196 ? -9.738 -3.889 23.471 1.00 81.56 196 GLU A N 1
ATOM 1541 C CA . GLU A 1 196 ? -10.114 -2.707 22.713 1.00 81.56 196 GLU A CA 1
ATOM 1542 C C . GLU A 1 196 ? -9.502 -2.775 21.317 1.00 81.56 196 GLU A C 1
ATOM 1544 O O . GLU A 1 196 ? -8.375 -3.241 21.132 1.00 81.56 196 GLU A O 1
ATOM 1549 N N . TRP A 1 197 ? -10.255 -2.308 20.332 1.00 79.94 197 TRP A N 1
ATOM 1550 C CA . TRP A 1 197 ? -9.864 -2.306 18.935 1.00 79.94 197 TRP A CA 1
ATOM 1551 C C . TRP A 1 197 ? -10.433 -1.077 18.235 1.00 79.94 197 TRP A C 1
ATOM 1553 O O . TRP A 1 197 ? -11.566 -0.674 18.484 1.00 79.94 197 TRP A O 1
ATOM 1563 N N . PHE A 1 198 ? -9.658 -0.494 17.333 1.00 78.00 198 PHE A N 1
ATOM 1564 C CA . PHE A 1 198 ? -10.078 0.618 16.489 1.00 78.00 198 PHE A CA 1
ATOM 1565 C C . PHE A 1 198 ? -9.733 0.287 15.030 1.00 78.00 198 PHE A C 1
ATOM 1567 O O . PHE A 1 198 ? -8.735 -0.396 14.772 1.00 78.00 198 PHE A O 1
ATOM 1574 N N . PRO A 1 199 ? -10.552 0.713 14.055 1.00 73.19 199 PRO A N 1
ATOM 1575 C CA . PRO A 1 199 ? -10.283 0.445 12.657 1.00 73.19 199 PRO A CA 1
ATOM 1576 C C . PRO A 1 199 ? -9.129 1.319 12.145 1.00 73.19 199 PRO A C 1
ATOM 1578 O O . PRO A 1 199 ? -8.993 2.470 12.555 1.00 73.19 199 PRO A O 1
ATOM 1581 N N . PRO A 1 200 ? -8.363 0.831 11.155 1.00 67.94 200 PRO A N 1
ATOM 1582 C CA . PRO A 1 200 ? -7.281 1.588 10.521 1.00 67.94 200 PRO A CA 1
ATOM 1583 C C . PRO A 1 200 ? -7.780 2.680 9.557 1.00 67.94 200 PRO A C 1
ATOM 1585 O O . PRO A 1 200 ? -6.983 3.301 8.858 1.00 67.94 200 PRO A O 1
ATOM 1588 N N . CYS A 1 201 ? -9.096 2.878 9.446 1.00 68.88 201 CYS A N 1
ATOM 1589 C CA . CYS A 1 201 ? -9.713 3.820 8.519 1.00 68.88 201 CYS A CA 1
ATOM 1590 C C . CYS A 1 201 ? -10.620 4.787 9.272 1.00 68.88 201 CYS A C 1
ATOM 1592 O O . CYS A 1 201 ? -11.343 4.387 10.190 1.00 68.88 201 CYS A O 1
ATOM 1594 N N . THR A 1 202 ? -10.623 6.043 8.830 1.00 73.31 202 THR A N 1
ATOM 1595 C CA . THR A 1 202 ? -11.528 7.065 9.350 1.00 73.31 202 THR A CA 1
ATOM 1596 C C . THR A 1 202 ? -12.977 6.676 9.091 1.00 73.31 202 THR A C 1
ATOM 1598 O O . THR A 1 202 ? -13.315 5.992 8.120 1.00 73.31 202 THR A O 1
ATOM 1601 N N . SER A 1 203 ? -13.862 7.088 9.990 1.00 74.00 203 SER A N 1
ATOM 1602 C CA . SER A 1 203 ? -15.299 6.890 9.831 1.00 74.00 203 SER A CA 1
ATOM 1603 C C . SER A 1 203 ? -16.037 8.169 10.187 1.00 74.00 203 SER A C 1
ATOM 1605 O O . SER A 1 203 ? -15.679 8.871 11.127 1.00 74.00 203 SER A O 1
ATOM 1607 N N . ALA A 1 204 ? -17.109 8.463 9.451 1.00 74.69 204 ALA A N 1
ATOM 1608 C CA . ALA A 1 204 ? -17.974 9.587 9.788 1.00 74.69 204 ALA A CA 1
ATOM 1609 C C . ALA A 1 204 ? -18.585 9.378 11.182 1.00 74.69 204 ALA A C 1
ATOM 1611 O O . ALA A 1 204 ? -19.089 8.297 11.458 1.00 74.69 204 ALA A O 1
ATOM 1612 N N . ARG A 1 205 ? -18.649 10.403 12.038 1.00 74.31 205 ARG A N 1
ATOM 1613 C CA . ARG A 1 205 ? -19.230 10.270 13.393 1.00 74.31 205 ARG A CA 1
ATOM 1614 C C . ARG A 1 205 ? -20.660 9.709 13.421 1.00 74.31 205 ARG A C 1
ATOM 1616 O O . ARG A 1 205 ? -21.035 8.990 14.332 1.00 74.31 205 ARG A O 1
ATOM 1623 N N . LYS A 1 206 ? -21.456 9.967 12.379 1.00 76.81 206 LYS A N 1
ATOM 1624 C CA . LYS A 1 206 ? -22.828 9.431 12.240 1.00 76.81 206 LYS A CA 1
ATOM 1625 C C . LYS A 1 206 ? -22.875 7.915 12.007 1.00 76.81 206 LYS A C 1
ATOM 1627 O O . LYS A 1 206 ? -23.945 7.319 12.008 1.00 76.81 206 LYS A O 1
ATOM 1632 N N . ALA A 1 207 ? -21.728 7.304 11.729 1.00 74.69 207 ALA A N 1
ATOM 1633 C CA . ALA A 1 207 ? -21.597 5.909 11.358 1.00 74.69 207 ALA A CA 1
ATOM 1634 C C . ALA A 1 207 ? -21.727 4.955 12.551 1.00 74.69 207 ALA A C 1
ATOM 1636 O O . ALA A 1 207 ? -22.135 3.815 12.327 1.00 74.69 207 ALA A O 1
ATOM 1637 N N . TYR A 1 208 ? -21.359 5.401 13.755 1.00 80.12 208 TYR A N 1
ATOM 1638 C CA . TYR A 1 208 ? -21.326 4.589 14.970 1.00 80.12 208 TYR A CA 1
ATOM 1639 C C . TYR A 1 208 ? -21.790 5.422 16.168 1.00 80.12 208 TYR A C 1
ATOM 1641 O O . TYR A 1 208 ? -21.463 6.597 16.282 1.00 80.12 208 TYR A O 1
ATOM 1649 N N . VAL A 1 209 ? -22.576 4.830 17.059 1.00 81.62 209 VAL A N 1
ATOM 1650 C CA . VAL A 1 209 ? -23.095 5.516 18.245 1.00 81.62 209 VAL A CA 1
ATOM 1651 C C . VAL A 1 209 ? -22.411 4.932 19.482 1.00 81.62 209 VAL A C 1
ATOM 1653 O O . VAL A 1 209 ? -22.480 3.713 19.677 1.00 81.62 209 VAL A O 1
ATOM 1656 N N . PRO A 1 210 ? -21.759 5.758 20.324 1.00 83.62 210 PRO A N 1
ATOM 1657 C CA . PRO A 1 210 ? -21.198 5.299 21.591 1.00 83.62 210 PRO A CA 1
ATOM 1658 C C . PRO A 1 210 ? -22.257 4.602 22.460 1.00 83.62 210 PRO A C 1
ATOM 1660 O O . PRO A 1 210 ? -23.409 5.027 22.516 1.00 83.62 210 PRO A O 1
ATOM 1663 N N . GLY A 1 211 ? -21.885 3.502 23.107 1.00 80.12 211 GLY A N 1
ATOM 1664 C CA . GLY A 1 211 ? -22.762 2.635 23.898 1.00 80.12 211 GLY A CA 1
ATOM 1665 C C . GLY A 1 211 ? -23.566 1.608 23.092 1.00 80.12 211 GLY A C 1
ATOM 1666 O O . GLY A 1 211 ? -24.156 0.705 23.683 1.00 80.12 211 GLY A O 1
ATOM 1667 N N . SER A 1 212 ? -23.584 1.693 21.758 1.00 84.19 212 SER A N 1
ATOM 1668 C CA . SER A 1 212 ? -24.297 0.724 20.914 1.00 84.19 212 SER A CA 1
ATOM 1669 C C . SER A 1 212 ? -23.447 -0.511 20.607 1.00 84.19 212 SER A C 1
ATOM 1671 O O . SER A 1 212 ? -22.221 -0.429 20.479 1.00 84.19 212 SER A O 1
ATOM 1673 N N . ARG A 1 213 ? -24.111 -1.664 20.462 1.00 84.44 213 ARG A N 1
ATOM 1674 C CA . ARG A 1 213 ? -23.482 -2.934 20.073 1.00 84.44 213 ARG A CA 1
ATOM 1675 C C . ARG A 1 213 ? -23.428 -3.074 18.554 1.00 84.44 213 ARG A C 1
ATOM 1677 O O . ARG A 1 213 ? -24.402 -2.788 17.862 1.00 84.44 213 ARG A O 1
ATOM 1684 N N . TYR A 1 214 ? -22.296 -3.552 18.057 1.00 84.62 214 TYR A N 1
ATOM 1685 C CA . TYR A 1 214 ? -22.006 -3.799 16.652 1.00 84.62 214 TYR A CA 1
ATOM 1686 C C . TYR A 1 214 ? -21.320 -5.157 16.493 1.00 84.62 214 TYR A C 1
ATOM 1688 O O . TYR A 1 214 ? -20.599 -5.610 17.378 1.00 84.62 214 TYR A O 1
ATOM 1696 N N . VAL A 1 215 ? -21.522 -5.800 15.344 1.00 84.88 215 VAL A N 1
ATOM 1697 C CA . VAL A 1 215 ? -20.855 -7.066 15.021 1.00 84.88 215 VAL A CA 1
ATOM 1698 C C . VAL A 1 215 ? -19.582 -6.773 14.235 1.00 84.88 215 VAL A C 1
ATOM 1700 O O . VAL A 1 215 ? -19.625 -6.184 13.148 1.00 84.88 215 VAL A O 1
ATOM 1703 N N . LEU A 1 216 ? -18.447 -7.185 14.791 1.00 84.44 216 LEU A N 1
ATOM 1704 C CA . LEU A 1 216 ? -17.160 -7.223 14.111 1.00 84.44 216 LEU A CA 1
ATOM 1705 C C . LEU A 1 216 ? -16.916 -8.629 13.568 1.00 84.44 216 LEU A C 1
ATOM 1707 O O . LEU A 1 216 ? -17.391 -9.616 14.120 1.00 84.44 216 LEU A O 1
ATOM 1711 N N . TYR A 1 217 ? -16.150 -8.720 12.488 1.00 82.25 217 TYR A N 1
ATOM 1712 C CA . TYR A 1 217 ? -15.777 -9.989 11.878 1.00 82.25 217 TYR A CA 1
ATOM 1713 C C . TYR A 1 217 ? -14.279 -10.202 12.027 1.00 82.25 217 TYR A C 1
ATOM 1715 O O . TYR A 1 217 ? -13.477 -9.324 11.689 1.00 82.25 217 TYR A O 1
ATOM 1723 N N . ARG A 1 218 ? -13.905 -11.379 12.519 1.00 81.56 218 ARG A N 1
ATOM 1724 C CA . ARG A 1 218 ? -12.522 -11.801 12.706 1.00 81.56 218 ARG A CA 1
ATOM 1725 C C . ARG A 1 218 ? -12.132 -12.813 11.634 1.00 81.56 218 ARG A C 1
ATOM 1727 O O . ARG A 1 218 ? -12.745 -13.863 11.507 1.00 81.56 218 ARG A O 1
ATOM 1734 N N . ASP A 1 219 ? -11.097 -12.495 10.864 1.00 80.06 219 ASP A N 1
ATOM 1735 C CA . ASP A 1 219 ? -10.478 -13.415 9.901 1.00 80.06 219 ASP A CA 1
ATOM 1736 C C . ASP A 1 219 ? -9.646 -14.487 10.634 1.00 80.06 219 ASP A C 1
ATOM 1738 O O . ASP A 1 219 ? -9.110 -14.219 11.709 1.00 80.06 219 ASP A O 1
ATOM 1742 N N . ARG A 1 220 ? -9.390 -15.647 10.009 1.00 71.06 220 ARG A N 1
ATOM 1743 C CA . ARG A 1 220 ? -8.474 -16.703 10.511 1.00 71.06 220 ARG A CA 1
ATOM 1744 C C . ARG A 1 220 ? -7.072 -16.196 10.860 1.00 71.06 220 ARG A C 1
ATOM 1746 O O . ARG A 1 220 ? -6.326 -16.830 11.599 1.00 71.06 220 ARG A O 1
ATOM 1753 N N . LYS A 1 221 ? -6.680 -15.053 10.293 1.00 69.00 221 LYS A N 1
ATOM 1754 C CA . LYS A 1 221 ? -5.412 -14.369 10.590 1.00 69.00 221 LYS A CA 1
ATOM 1755 C C . LYS A 1 221 ? -5.466 -13.497 11.855 1.00 69.00 221 LYS A C 1
ATOM 1757 O O . LYS A 1 221 ? -4.468 -12.843 12.140 1.00 69.00 221 LYS A O 1
ATOM 1762 N N . GLY A 1 222 ? -6.595 -13.457 12.564 1.00 68.38 222 GLY A N 1
ATOM 1763 C CA . GLY A 1 222 ? -6.832 -12.622 13.746 1.00 68.38 222 GLY A CA 1
ATOM 1764 C C . GLY A 1 222 ? -7.170 -11.162 13.433 1.00 68.38 222 GLY A C 1
ATOM 1765 O O . GLY A 1 222 ? -7.224 -10.341 14.339 1.00 68.38 222 GLY A O 1
ATOM 1766 N N . ARG A 1 223 ? -7.382 -10.810 12.157 1.00 73.44 223 ARG A N 1
ATOM 1767 C CA . ARG A 1 223 ? -7.715 -9.433 11.760 1.00 73.44 223 ARG A CA 1
ATOM 1768 C C . ARG A 1 223 ? -9.189 -9.166 12.010 1.00 73.44 223 ARG A C 1
ATOM 1770 O O . ARG A 1 223 ? -10.022 -9.905 11.494 1.00 73.44 223 ARG A O 1
ATOM 1777 N N . LEU A 1 224 ? -9.479 -8.104 12.750 1.00 76.56 224 LEU A N 1
ATOM 1778 C CA . LEU A 1 224 ? -10.830 -7.626 13.021 1.00 76.56 224 LEU A CA 1
ATOM 1779 C C . LEU A 1 224 ? -11.213 -6.532 12.025 1.00 76.56 224 LEU A C 1
ATOM 1781 O O . LEU A 1 224 ? -10.374 -5.731 11.612 1.00 76.56 224 LEU A O 1
ATOM 1785 N N . GLY A 1 225 ? -12.482 -6.505 11.637 1.00 77.00 225 GLY A N 1
ATOM 1786 C CA . GLY A 1 225 ? -13.040 -5.422 10.840 1.00 77.00 225 GLY A CA 1
ATOM 1787 C C . GLY A 1 225 ? -14.566 -5.412 10.885 1.00 77.00 225 GLY A C 1
ATOM 1788 O O . GLY A 1 225 ? -15.178 -6.476 11.016 1.00 77.00 225 GLY A O 1
ATOM 1789 N N . PRO A 1 226 ? -15.207 -4.236 10.776 1.00 78.06 226 PRO A N 1
ATOM 1790 C CA . PRO A 1 226 ? -16.646 -4.170 10.575 1.00 78.06 226 PRO A CA 1
ATOM 1791 C C . PRO A 1 226 ? -17.019 -4.820 9.237 1.00 78.06 226 PRO A C 1
ATOM 1793 O O . PRO A 1 226 ? -16.228 -4.839 8.291 1.00 78.06 226 PRO A O 1
ATOM 1796 N N . GLY A 1 227 ? -18.242 -5.342 9.148 1.00 77.06 227 GLY A N 1
ATOM 1797 C CA . GLY A 1 227 ? -18.790 -5.784 7.868 1.00 77.06 227 GLY A CA 1
ATOM 1798 C C . GLY A 1 227 ? -18.958 -4.606 6.892 1.00 77.06 227 GLY A C 1
ATOM 1799 O O . GLY A 1 227 ? -19.230 -3.485 7.335 1.00 77.06 227 GLY A O 1
ATOM 1800 N N . PRO A 1 228 ? -18.816 -4.833 5.573 1.00 77.19 228 PRO A N 1
ATOM 1801 C CA . PRO A 1 228 ? -19.073 -3.813 4.564 1.00 77.19 228 PRO A CA 1
ATOM 1802 C C . PRO A 1 228 ? -20.526 -3.345 4.644 1.00 77.19 228 PRO A C 1
ATOM 1804 O O . PRO A 1 228 ? -21.453 -4.148 4.801 1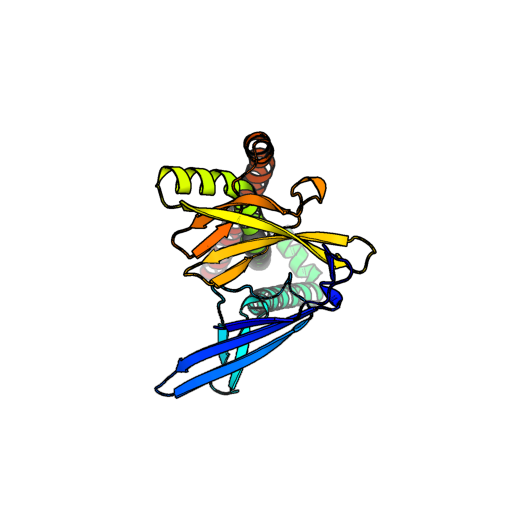.00 77.19 228 PRO A O 1
ATOM 1807 N N . ARG A 1 229 ? -20.732 -2.035 4.523 1.00 75.50 229 ARG A N 1
ATOM 1808 C CA . ARG A 1 229 ? -22.067 -1.433 4.546 1.00 75.50 229 ARG A CA 1
ATOM 1809 C C . ARG A 1 229 ? -22.755 -1.651 3.211 1.00 75.50 229 ARG A C 1
ATOM 1811 O O . ARG A 1 229 ? -22.110 -1.811 2.180 1.00 75.50 229 ARG A O 1
ATOM 1818 N N . PHE A 1 230 ? -24.080 -1.551 3.200 1.00 75.00 230 PHE A N 1
ATOM 1819 C CA . PHE A 1 230 ? -24.846 -1.604 1.953 1.00 75.00 230 PHE A CA 1
ATOM 1820 C C . PHE A 1 230 ? -24.376 -0.554 0.926 1.00 75.00 230 PHE A C 1
ATOM 1822 O O . PHE A 1 230 ? -24.258 -0.844 -0.260 1.00 75.00 230 PHE A O 1
ATOM 1829 N N . ALA A 1 231 ? -24.008 0.643 1.394 1.00 75.00 231 ALA A N 1
ATOM 1830 C CA . ALA A 1 231 ? -23.426 1.684 0.551 1.00 75.00 231 ALA A CA 1
ATOM 1831 C C . ALA A 1 231 ? -22.091 1.270 -0.099 1.00 75.00 231 ALA A C 1
ATOM 1833 O O . ALA A 1 231 ? -21.815 1.682 -1.223 1.00 75.00 231 ALA A O 1
ATOM 1834 N N . ASP A 1 232 ? -21.284 0.442 0.569 1.00 76.25 232 ASP A N 1
ATOM 1835 C CA . ASP A 1 232 ? -20.005 -0.035 0.030 1.00 76.25 232 ASP A CA 1
ATOM 1836 C C . ASP A 1 232 ? -20.236 -1.048 -1.099 1.00 76.25 232 ASP A C 1
ATOM 1838 O O . ASP A 1 232 ? -19.543 -1.018 -2.115 1.00 76.25 232 ASP A O 1
ATOM 1842 N N . TRP A 1 233 ? -21.273 -1.884 -0.975 1.00 77.75 233 TRP A N 1
ATOM 1843 C CA . TRP A 1 233 ? -21.711 -2.791 -2.041 1.00 77.75 233 TRP A CA 1
ATOM 1844 C C . TRP A 1 233 ? -22.262 -2.045 -3.259 1.00 77.75 233 TRP A C 1
ATOM 1846 O O . TRP A 1 233 ? -21.951 -2.411 -4.390 1.00 77.75 233 TRP A O 1
ATOM 1856 N N . LEU A 1 234 ? -23.023 -0.967 -3.049 1.00 81.38 234 LEU A N 1
ATOM 1857 C CA . LEU A 1 234 ? -23.544 -0.130 -4.139 1.00 81.38 234 LEU A CA 1
ATOM 1858 C C . LEU A 1 234 ? -22.445 0.617 -4.906 1.00 81.38 234 LEU A C 1
ATOM 1860 O O . LEU A 1 234 ? -22.605 0.909 -6.089 1.00 81.38 234 LEU A O 1
ATOM 1864 N N . ARG A 1 235 ? -21.330 0.940 -4.244 1.00 78.69 235 ARG A N 1
ATOM 1865 C CA . ARG A 1 235 ? -20.179 1.620 -4.861 1.00 78.69 235 ARG A CA 1
ATOM 1866 C C . ARG A 1 235 ? -19.281 0.677 -5.655 1.00 78.69 235 ARG A C 1
ATOM 1868 O O . ARG A 1 235 ? -18.503 1.147 -6.478 1.00 78.69 235 ARG A O 1
ATOM 1875 N N . LEU A 1 236 ? -19.404 -0.628 -5.434 1.00 79.62 236 LEU A N 1
ATOM 1876 C CA . LEU A 1 236 ? -18.585 -1.662 -6.058 1.00 79.62 236 LEU A CA 1
ATOM 1877 C C . LEU A 1 236 ? -18.608 -1.658 -7.603 1.00 79.62 236 LEU A C 1
ATOM 1879 O O . LEU A 1 236 ? -17.538 -1.750 -8.194 1.00 79.62 236 LEU A O 1
ATOM 1883 N N . PRO A 1 237 ? -19.749 -1.508 -8.305 1.00 79.38 237 PRO A N 1
ATOM 1884 C CA . PRO A 1 237 ? -19.721 -1.401 -9.767 1.00 79.38 237 PRO A CA 1
ATOM 1885 C C . PRO A 1 237 ? -19.030 -0.116 -10.249 1.00 79.38 237 PRO A C 1
ATOM 1887 O O . PRO A 1 237 ? -18.310 -0.133 -11.244 1.00 79.38 237 PRO A O 1
ATOM 1890 N N . PHE A 1 238 ? -19.195 0.996 -9.527 1.00 78.81 238 PHE A N 1
ATOM 1891 C CA . PHE A 1 238 ? -18.577 2.274 -9.890 1.00 78.81 238 PHE A CA 1
ATOM 1892 C C . PHE A 1 238 ? -17.074 2.302 -9.614 1.00 78.81 238 PHE A C 1
ATOM 1894 O O . PHE A 1 238 ? -16.342 2.992 -10.319 1.00 78.81 238 PHE A O 1
ATOM 1901 N N . SER A 1 239 ? -16.591 1.531 -8.637 1.00 76.94 239 SER A N 1
ATOM 1902 C CA . SER A 1 239 ? -15.161 1.419 -8.356 1.00 76.94 239 SER A CA 1
ATOM 1903 C C . SER A 1 239 ? -14.381 0.619 -9.398 1.00 76.94 239 SER A C 1
ATOM 1905 O O . SER A 1 239 ? -13.163 0.763 -9.493 1.00 76.94 239 SER A O 1
ATOM 1907 N N . TRP A 1 240 ? -15.052 -0.193 -10.216 1.00 79.69 240 TRP A N 1
ATOM 1908 C CA . TRP A 1 240 ? -14.385 -0.957 -11.272 1.00 79.69 240 TRP A CA 1
ATOM 1909 C C . TRP A 1 240 ? -13.941 -0.077 -12.440 1.00 79.69 240 TRP A C 1
ATOM 1911 O O . TRP A 1 240 ? -12.959 -0.404 -13.097 1.00 79.69 240 TRP A O 1
ATOM 1921 N N . ILE A 1 241 ? -14.608 1.057 -12.665 1.00 83.44 241 ILE A N 1
ATOM 1922 C CA . ILE A 1 241 ? -14.269 2.008 -13.730 1.00 83.44 241 ILE A CA 1
ATOM 1923 C C . ILE A 1 241 ? -12.853 2.591 -13.537 1.00 83.44 241 ILE A C 1
ATOM 1925 O O . ILE A 1 241 ? -12.018 2.408 -14.428 1.00 83.44 241 ILE A O 1
ATOM 1929 N N . PRO A 1 242 ? -12.517 3.237 -12.398 1.00 81.00 242 PRO A N 1
ATOM 1930 C CA . PRO A 1 242 ? -11.164 3.740 -12.177 1.00 81.00 242 PRO A CA 1
ATOM 1931 C C . PRO A 1 242 ? -10.143 2.603 -12.081 1.00 81.00 242 PRO A C 1
ATOM 1933 O O . PRO A 1 242 ? -9.037 2.741 -12.595 1.00 81.00 242 PRO A O 1
ATOM 1936 N N . LEU A 1 243 ? -10.506 1.452 -11.499 1.00 83.94 243 LEU A N 1
ATOM 1937 C CA . LEU A 1 243 ? -9.616 0.291 -11.436 1.00 83.94 243 LEU A CA 1
ATOM 1938 C C . LEU A 1 243 ? -9.229 -0.206 -12.839 1.00 83.94 243 LEU A C 1
ATOM 1940 O O . LEU A 1 243 ? -8.052 -0.446 -13.098 1.00 83.94 243 LEU A O 1
ATOM 1944 N N . ALA A 1 244 ? -10.199 -0.335 -13.746 1.00 85.25 244 ALA A N 1
ATOM 1945 C CA . ALA A 1 244 ? -9.962 -0.739 -15.127 1.00 85.25 244 ALA A CA 1
ATOM 1946 C C . ALA A 1 244 ? -9.079 0.277 -15.863 1.00 85.25 244 ALA A C 1
ATOM 1948 O O . ALA A 1 244 ? -8.143 -0.122 -16.553 1.00 85.25 244 ALA A O 1
ATOM 1949 N N . PHE A 1 245 ? -9.316 1.576 -15.658 1.00 86.81 245 PHE A N 1
ATOM 1950 C CA . PHE A 1 245 ? -8.461 2.631 -16.201 1.00 86.81 245 PHE A CA 1
ATOM 1951 C C . PHE A 1 245 ? -7.015 2.514 -15.697 1.00 86.81 245 PHE A C 1
ATOM 1953 O O . PHE A 1 245 ? -6.079 2.525 -16.494 1.00 86.81 245 PHE A O 1
ATOM 1960 N N . PHE A 1 246 ? -6.815 2.335 -14.389 1.00 85.44 246 PHE A N 1
ATOM 1961 C CA . PHE A 1 246 ? -5.481 2.178 -13.808 1.00 85.44 246 PHE A CA 1
ATOM 1962 C C . PHE A 1 246 ? -4.781 0.899 -14.274 1.00 85.44 246 PHE A C 1
ATOM 1964 O O . PHE A 1 246 ? -3.581 0.923 -14.543 1.00 85.44 246 PHE A O 1
ATOM 1971 N N . LEU A 1 247 ? -5.515 -0.207 -14.415 1.00 87.62 247 LEU A N 1
ATOM 1972 C CA . LEU A 1 247 ? -4.984 -1.448 -14.981 1.00 87.62 247 LEU A CA 1
ATOM 1973 C C . LEU A 1 247 ? -4.563 -1.261 -16.438 1.00 87.62 247 LEU A C 1
ATOM 1975 O O . LEU A 1 247 ? -3.472 -1.684 -16.811 1.00 87.62 247 LEU A O 1
ATOM 1979 N N . PHE A 1 248 ? -5.391 -0.595 -17.243 1.00 90.06 248 PHE A N 1
ATOM 1980 C CA . PHE A 1 248 ? -5.074 -0.300 -18.637 1.00 90.06 248 PHE A CA 1
ATOM 1981 C C . PHE A 1 248 ? -3.850 0.611 -18.754 1.00 90.06 248 PHE A C 1
ATOM 1983 O O . PHE A 1 248 ? -2.959 0.349 -19.557 1.00 90.06 248 PHE A O 1
ATOM 1990 N N . PHE A 1 249 ? -3.754 1.632 -17.904 1.00 86.88 249 PHE A N 1
ATOM 1991 C CA . PHE A 1 249 ? -2.601 2.523 -17.853 1.00 86.88 249 PHE A CA 1
ATOM 1992 C C . PHE A 1 249 ? -1.317 1.771 -17.472 1.00 86.88 249 PHE A C 1
ATOM 1994 O O . PHE A 1 249 ? -0.316 1.865 -18.183 1.00 86.88 249 PHE A O 1
ATOM 2001 N N . ALA A 1 250 ? -1.358 0.947 -16.419 1.00 88.62 250 ALA A N 1
ATOM 2002 C CA . ALA A 1 250 ? -0.229 0.104 -16.024 1.00 88.62 250 ALA A CA 1
ATOM 2003 C C . ALA A 1 250 ? 0.187 -0.855 -17.149 1.00 88.62 250 ALA A C 1
ATOM 2005 O O . ALA A 1 250 ? 1.377 -1.008 -17.418 1.00 88.62 250 ALA A O 1
ATOM 2006 N N . LEU A 1 251 ? -0.786 -1.462 -17.835 1.00 91.62 251 LEU A N 1
ATOM 2007 C CA . LEU A 1 251 ? -0.539 -2.339 -18.976 1.00 91.62 251 LEU A CA 1
ATOM 2008 C C . LEU A 1 251 ? 0.093 -1.575 -20.146 1.00 91.62 251 LEU A C 1
ATOM 2010 O O . LEU A 1 251 ? 1.056 -2.063 -20.729 1.00 91.62 251 LEU A O 1
ATOM 2014 N N . SER A 1 252 ? -0.393 -0.373 -20.464 1.00 91.12 252 SER A N 1
ATOM 2015 C CA . SER A 1 252 ? 0.176 0.449 -21.539 1.00 91.12 252 SER A CA 1
ATOM 2016 C C . SER A 1 252 ? 1.624 0.849 -21.259 1.00 91.12 252 SER A C 1
ATOM 2018 O O . SER A 1 252 ? 2.462 0.753 -22.152 1.00 91.12 252 SER A O 1
ATOM 2020 N N . LEU A 1 253 ? 1.948 1.211 -20.012 1.00 88.88 253 LEU A N 1
ATOM 2021 C CA . LEU A 1 253 ? 3.314 1.543 -19.614 1.00 88.88 253 LEU A CA 1
ATOM 2022 C C . LEU A 1 253 ? 4.220 0.309 -19.638 1.00 88.88 253 LEU A C 1
ATOM 2024 O O . LEU A 1 253 ? 5.359 0.401 -20.091 1.00 88.88 253 LEU A O 1
ATOM 2028 N N . ALA A 1 254 ? 3.711 -0.849 -19.206 1.00 90.38 254 ALA A N 1
ATOM 2029 C CA . ALA A 1 254 ? 4.448 -2.106 -19.256 1.00 90.38 254 ALA A CA 1
ATOM 2030 C C . ALA A 1 254 ? 4.761 -2.517 -20.701 1.00 90.38 254 ALA A C 1
ATOM 2032 O O . ALA A 1 254 ? 5.898 -2.863 -21.012 1.00 90.38 254 ALA A O 1
ATOM 2033 N N . LEU A 1 255 ? 3.769 -2.445 -21.593 1.00 92.00 255 LEU A N 1
ATOM 2034 C CA . LEU A 1 255 ? 3.940 -2.758 -23.012 1.00 92.00 255 LEU A CA 1
ATOM 2035 C C . LEU A 1 255 ? 4.909 -1.784 -23.686 1.00 92.00 255 LEU A C 1
ATOM 2037 O O . LEU A 1 255 ? 5.796 -2.225 -24.416 1.00 92.00 255 LEU A O 1
ATOM 2041 N N . ALA A 1 256 ? 4.802 -0.485 -23.392 1.00 87.69 256 ALA A N 1
ATOM 2042 C CA . ALA A 1 256 ? 5.748 0.516 -23.877 1.00 87.69 256 ALA A CA 1
ATOM 2043 C C . ALA A 1 256 ? 7.174 0.238 -23.378 1.00 87.69 256 ALA A C 1
ATOM 2045 O O . ALA A 1 256 ? 8.118 0.301 -24.161 1.00 87.69 256 ALA A O 1
ATOM 2046 N N . ALA A 1 257 ? 7.337 -0.134 -22.104 1.00 90.00 257 ALA A N 1
ATOM 2047 C CA . ALA A 1 257 ? 8.634 -0.495 -21.542 1.00 90.00 257 ALA A CA 1
ATOM 2048 C C . ALA A 1 257 ? 9.249 -1.704 -22.258 1.00 90.00 257 ALA A C 1
ATOM 2050 O O . ALA A 1 257 ? 10.404 -1.645 -22.673 1.00 90.00 257 ALA A O 1
ATOM 2051 N N . VAL A 1 258 ? 8.474 -2.778 -22.442 1.00 91.31 258 VAL A N 1
ATOM 2052 C CA . VAL A 1 258 ? 8.928 -3.993 -23.135 1.00 91.31 258 VAL A CA 1
ATOM 2053 C C . VAL A 1 258 ? 9.324 -3.681 -24.574 1.00 91.31 258 VAL A C 1
ATOM 2055 O O . VAL A 1 258 ? 10.403 -4.081 -25.004 1.00 91.31 258 VAL A O 1
ATOM 2058 N N . TRP A 1 259 ? 8.490 -2.936 -25.301 1.00 88.31 259 TRP A N 1
ATOM 2059 C CA . TRP A 1 259 ? 8.757 -2.579 -26.692 1.00 88.31 259 TRP A CA 1
ATOM 2060 C C . TRP A 1 259 ? 10.019 -1.722 -26.838 1.00 88.31 259 TRP A C 1
ATOM 2062 O O . TRP A 1 259 ? 10.887 -2.027 -27.653 1.00 88.31 259 TRP A O 1
ATOM 2072 N N . MET A 1 260 ? 10.172 -0.694 -26.002 1.00 86.38 260 MET A N 1
ATOM 2073 C CA . MET A 1 260 ? 11.329 0.206 -26.040 1.00 86.38 260 MET A CA 1
ATOM 2074 C C . MET A 1 260 ? 12.631 -0.490 -25.625 1.00 86.38 260 MET A C 1
ATOM 2076 O O . MET A 1 260 ? 13.672 -0.263 -26.239 1.00 86.38 260 MET A O 1
ATOM 2080 N N . LEU A 1 261 ? 12.583 -1.379 -24.626 1.00 87.69 261 LEU A N 1
ATOM 2081 C CA . LEU A 1 261 ? 13.739 -2.192 -24.234 1.00 87.69 261 LEU A CA 1
ATOM 2082 C C . LEU A 1 261 ? 14.108 -3.219 -25.311 1.00 87.69 261 LEU A C 1
ATOM 2084 O O . LEU A 1 261 ? 15.291 -3.486 -25.515 1.00 87.69 261 LEU A O 1
ATOM 2088 N N . TRP A 1 262 ? 13.120 -3.771 -26.017 1.00 87.88 262 TRP A N 1
ATOM 2089 C CA . TRP A 1 262 ? 13.361 -4.668 -27.144 1.00 87.88 262 TRP A CA 1
ATOM 2090 C C . TRP A 1 262 ? 14.024 -3.937 -28.320 1.00 87.88 262 TRP A C 1
ATOM 2092 O O . TRP A 1 262 ? 15.043 -4.406 -28.830 1.00 87.88 262 TRP A O 1
ATOM 2102 N N . LEU A 1 263 ? 13.530 -2.748 -28.686 1.00 83.69 263 LEU A N 1
ATOM 2103 C CA . LEU A 1 263 ? 14.165 -1.891 -29.694 1.00 83.69 263 LEU A CA 1
ATOM 2104 C C . LEU A 1 263 ? 15.604 -1.529 -29.303 1.00 83.69 263 LEU A C 1
ATOM 2106 O O . LEU A 1 263 ? 16.515 -1.666 -30.116 1.00 83.69 263 LEU A O 1
ATOM 2110 N N . ALA A 1 264 ? 15.831 -1.162 -28.041 1.00 85.25 264 ALA A N 1
ATOM 2111 C CA . ALA A 1 264 ? 17.166 -0.881 -27.524 1.00 85.25 264 ALA A CA 1
ATOM 2112 C C . ALA A 1 264 ? 18.102 -2.095 -27.628 1.00 85.25 264 ALA A C 1
ATOM 2114 O O . ALA A 1 264 ? 19.211 -1.982 -28.148 1.00 85.25 264 ALA A O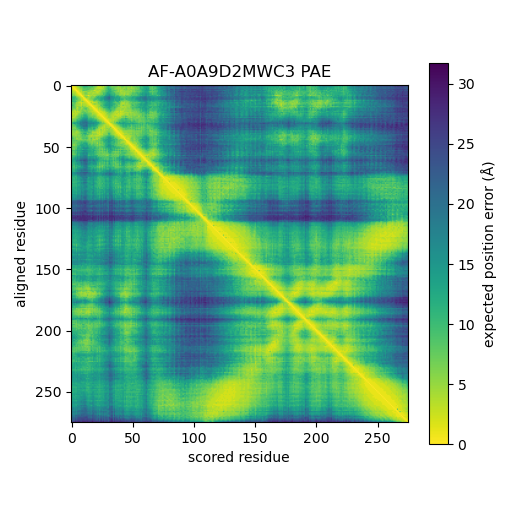 1
ATOM 2115 N N . GLY A 1 265 ? 17.648 -3.267 -27.176 1.00 84.00 265 GLY A N 1
ATOM 2116 C CA . GLY A 1 265 ? 18.434 -4.500 -27.225 1.00 84.00 265 GLY A CA 1
ATOM 2117 C C . GLY A 1 265 ? 18.768 -4.927 -28.654 1.00 84.00 265 GLY A C 1
ATOM 2118 O O . GLY A 1 265 ? 19.915 -5.267 -28.939 1.00 84.00 265 GLY A O 1
ATOM 2119 N N . SER A 1 266 ? 17.791 -4.856 -29.560 1.00 83.25 266 SER A N 1
ATOM 2120 C CA . SER A 1 266 ? 17.987 -5.182 -30.978 1.00 83.25 266 SER A CA 1
ATOM 2121 C C . SER A 1 266 ? 18.952 -4.213 -31.670 1.00 83.25 266 SER A C 1
ATOM 2123 O O . SER A 1 266 ? 19.840 -4.659 -32.394 1.00 83.25 266 SER A O 1
ATOM 2125 N N . GLY A 1 267 ? 18.857 -2.911 -31.381 1.00 80.31 267 GLY A N 1
ATOM 2126 C CA . GLY A 1 267 ? 19.762 -1.903 -31.930 1.00 80.31 267 GLY A CA 1
ATOM 2127 C C . GLY A 1 267 ? 21.198 -2.053 -31.427 1.00 80.31 267 GLY A C 1
ATOM 2128 O O . GLY A 1 267 ? 22.130 -2.009 -32.224 1.00 80.31 267 GLY A O 1
ATOM 2129 N N . VAL A 1 268 ? 21.391 -2.316 -30.129 1.00 81.06 268 VAL A N 1
ATOM 2130 C CA . VAL A 1 268 ? 22.729 -2.579 -29.566 1.00 81.06 268 VAL A CA 1
ATOM 2131 C C . VAL A 1 268 ? 23.336 -3.851 -30.161 1.00 81.06 268 VAL A C 1
ATOM 2133 O O . VAL A 1 268 ? 24.507 -3.844 -30.539 1.00 81.06 268 VAL A O 1
ATOM 2136 N N . ALA A 1 269 ? 22.552 -4.926 -30.283 1.00 82.88 269 ALA A N 1
ATOM 2137 C CA . ALA A 1 269 ? 23.015 -6.179 -30.876 1.00 82.88 269 ALA A CA 1
ATOM 2138 C C . ALA A 1 269 ? 23.421 -6.004 -32.348 1.00 82.88 269 ALA A C 1
ATOM 2140 O O . ALA A 1 269 ? 24.462 -6.516 -32.758 1.00 82.88 269 ALA A O 1
ATOM 2141 N N . TYR A 1 270 ? 22.643 -5.239 -33.120 1.00 81.44 270 TYR A N 1
ATOM 2142 C CA . TYR A 1 270 ? 22.959 -4.924 -34.511 1.00 81.44 270 TYR A CA 1
ATOM 2143 C C . TYR A 1 270 ? 24.260 -4.121 -34.632 1.00 81.44 270 TYR A C 1
ATOM 2145 O O . TYR A 1 270 ? 25.155 -4.521 -35.377 1.00 81.44 270 TYR A O 1
ATOM 2153 N N . CYS A 1 271 ? 24.410 -3.043 -33.852 1.00 76.44 271 CYS A N 1
ATOM 2154 C CA . CYS A 1 271 ? 25.639 -2.248 -33.848 1.00 76.44 271 CYS A CA 1
ATOM 2155 C C . CYS A 1 271 ? 26.861 -3.091 -33.464 1.00 76.44 271 CYS A C 1
ATOM 2157 O O . CYS A 1 271 ? 27.913 -2.937 -34.071 1.00 76.44 271 CYS A O 1
ATOM 2159 N N . TRP A 1 272 ? 26.720 -4.007 -32.502 1.00 77.38 272 TRP A N 1
ATOM 2160 C CA . TRP A 1 272 ? 27.802 -4.904 -32.093 1.00 77.38 272 TRP A CA 1
ATOM 2161 C C . TRP A 1 272 ? 28.174 -5.925 -33.175 1.00 77.38 272 TRP A C 1
ATOM 2163 O O . TRP A 1 272 ? 29.338 -6.281 -33.304 1.00 77.38 272 TRP A O 1
ATOM 2173 N N . SER A 1 273 ? 27.203 -6.405 -33.956 1.00 77.31 273 SER A N 1
ATOM 2174 C CA . SER A 1 273 ? 27.454 -7.358 -35.050 1.00 77.31 273 SER A CA 1
ATOM 2175 C C . SER A 1 273 ? 28.110 -6.739 -36.291 1.00 77.31 273 SER A C 1
ATOM 2177 O O . SER A 1 273 ? 28.622 -7.472 -37.135 1.00 77.31 273 SER A O 1
ATOM 2179 N N . HIS A 1 274 ? 28.090 -5.409 -36.398 1.00 66.81 274 HIS A N 1
ATOM 2180 C CA . HIS A 1 274 ? 28.645 -4.632 -37.510 1.00 66.81 274 HIS A CA 1
ATOM 2181 C C . HIS A 1 274 ? 29.851 -3.759 -37.108 1.00 66.81 274 HIS A C 1
ATOM 2183 O O . HIS A 1 274 ? 30.276 -2.908 -37.891 1.00 66.81 274 HIS A O 1
ATOM 2189 N N . LEU A 1 275 ? 30.386 -3.982 -35.903 1.00 60.16 275 LEU A N 1
ATOM 2190 C CA . LEU A 1 275 ? 31.657 -3.460 -35.388 1.00 60.16 275 LEU A CA 1
ATOM 2191 C C . LEU A 1 275 ? 32.786 -4.460 -35.665 1.00 60.16 275 LEU A C 1
ATOM 2193 O O . LEU A 1 275 ? 33.895 -3.992 -36.003 1.00 60.16 275 LEU A O 1
#

Solvent-accessible surface area (backbone atoms only — not comparable to full-atom values): 15258 Å² total; per-residue (Å²): 108,49,62,50,73,50,80,33,70,77,50,98,45,34,30,36,23,85,73,13,34,28,36,41,38,38,64,47,80,52,95,93,39,76,48,76,46,77,50,78,40,88,16,52,82,92,46,86,58,84,73,64,89,75,65,72,46,74,41,85,87,78,75,43,71,45,49,43,90,75,52,70,75,62,51,63,62,53,48,55,50,51,49,54,52,48,53,51,52,52,49,46,70,74,42,39,68,65,49,51,54,46,45,71,64,46,40,97,90,50,56,37,61,66,36,15,51,50,32,32,53,53,9,51,50,27,42,52,48,28,50,50,43,42,66,62,48,47,52,50,48,50,52,64,62,41,42,57,57,55,50,51,52,36,50,76,69,64,44,49,47,83,40,70,26,34,27,62,28,36,36,37,35,73,70,82,80,80,52,72,49,36,25,55,32,32,37,31,76,53,96,90,38,84,44,76,50,63,62,97,56,74,48,64,73,92,76,62,55,65,78,39,77,46,66,30,34,30,37,89,82,62,49,73,43,69,70,75,49,72,68,56,62,69,41,45,73,65,48,46,55,61,50,50,51,50,50,50,50,41,49,51,31,42,50,49,12,54,51,26,37,48,52,14,51,52,17,47,51,51,46,62,75,76,107

Organism: NCBI:txid2838417

Sequence (275 aa):
MEVETRKTWSDSTTIDDDRSSTCVTWEAPWKGRTLSFRKEYPGIVENPAKGDRISLLYDPVGSRWALWKEVRSLWTVWGWFALLCGIAAFSFFLHGQEILTALSDYTVEVPNLPGALFCGLLGAGCAVGTFAFVQVFLRREIHSFGGPLLWGIKRLLGHLEEVEATCEGWIEKGDGEGSVSSYPLFSFLESGKKVEWFPPCTSARKAYVPGSRYVLYRDRKGRLGPGPRFADWLRLPFSWIPLAFFLFFALSLALAAVWMLWLAGSGVAYCWSHL

Radius of gyration: 26.33 Å; Cα contacts (8 Å, |Δi|>4): 371; chains: 1; bounding box: 56×42×71 Å

Foldseek 3Di:
DDKDKAWDAPDQFETEFQPIKIKDWDWDDDPNDIDIDIDIDRGDLVDDDPLDDWDKDADPVVRDIDTVVPVPVCVVVVVVLVVLVVVVVVCCVVCVVVLVVLCVPDDLVAFDQSVLVVLLNLLSVLVVVLVCLCVPPLVVLCCVLCVQVVVVVCVVVVQKDKFKKAFAHWYWYDPVVRDIFIWTKIWGADPNDIDIDIDSHGDDPVPHDHGDIAIWIAGPSRDIDGRDDPVSVVCNVVSVVVSVVSVVVSVVSNVSSVVSNVSSVVSVVVVVVVD

pLDDT: mean 75.74, std 7.97, range [54.66, 92.0]

Nearest PDB structures (foldseek):
  5ly5-assembly1_A-2  TM=6.663E-01  e=5.045E-02  Pyrobaculum calidifontis
  3jan-assembly1_SX  TM=4.116E-01  e=6.059E-01  Oryctolagus cuniculus
  7r81-assembly1_Y2  TM=3.520E-01  e=4.568E-01  Neurospora crassa
  8wq2-assembly1_S12P  TM=3.486E-01  e=4.317E-01  Sulfolobus acidocaldarius DSM 639
  8brm-assembly1_SO  TM=3.672E-01  e=7.178E-01  Giardia lamblia ATCC 50803